Protein AF-A0A7S3V5F5-F1 (afdb_monomer_lite)

Secondary structure (DSSP, 8-state):
----------------------------------S------THHHHHHH---GGGGGTGGG--S-----S-HHHHHHHHHTTGGG-SHHHHHHHHHHHHHHHHHHHHHHHHHHHHHHHHHHHHHHHHHHHH-TT--HHHHHHHH-TTSEE-STT-EEPGGGGSTT-HHHHHHHHHHHHHHHHTTSTT----TTHHHHHHHHHHT-GGGS---

Organism: NCBI:txid122233

pLDDT: mean 72.27, std 18.8, range [39.5, 97.19]

Sequence (212 aa):
VLIGRIDTSSQMMVVKGKLKKITCTAKKVALAVPKTVVNVPIAIGRTILAAPDAVKGAVTKAQSKGKHTSGDAALAALLAANEDKKPKHADKLEFICREILEEQERNGIVRQSQSDCMNEIVSHLEIFLREKPDAIYEEWISALHPENAEYTEANRIDHRFYVEESDHRIVWNECMKMMTMYSGNNDTIVDRNWSDRIVEKKTMDPSYTRTT

Foldseek 3Di:
DDDDDDDPPDDDDDDPDDDDDDDDDDDDDDDDDDPDDPCDPPVVVPVVVPPPPVVVPPPPPPPDDDDDDDPPPVVVVVVVVPPVPDDPVVVVVVVVVVVVVVVVVVVVVVLVVVLVVLLVLLVLVVVVCVVPVPDDLLVSCCVVCVVQFDPPPPSDGDPLCVPCPDSSNLSVVQVVVQVVVCVVPPDDDRDPCVSVVSSVVVSPDCVPPDPD

Radius of gyration: 32.16 Å; chains: 1; bounding box: 77×44×106 Å

Structure (mmCIF, N/CA/C/O backbone):
data_AF-A0A7S3V5F5-F1
#
_entry.id   AF-A0A7S3V5F5-F1
#
loop_
_atom_site.group_PDB
_atom_site.id
_atom_site.type_symbol
_atom_site.label_atom_id
_atom_site.label_alt_id
_atom_site.label_comp_id
_atom_site.label_asym_id
_atom_site.label_entity_id
_atom_site.label_seq_id
_atom_site.pdbx_PDB_ins_code
_atom_site.Cartn_x
_atom_site.Cartn_y
_atom_site.Cartn_z
_atom_site.occupancy
_atom_site.B_iso_or_equiv
_atom_site.auth_seq_id
_atom_site.auth_comp_id
_atom_site.auth_asym_id
_atom_site.auth_atom_id
_atom_site.pdbx_PDB_model_num
ATOM 1 N N . VAL A 1 1 ? 16.467 -7.144 -53.416 1.00 48.44 1 VAL A N 1
ATOM 2 C CA . VAL A 1 1 ? 16.793 -7.491 -52.013 1.00 48.44 1 VAL A CA 1
ATOM 3 C C . VAL A 1 1 ? 18.241 -7.097 -51.770 1.00 48.44 1 VAL A C 1
ATOM 5 O O . VAL A 1 1 ? 19.135 -7.791 -52.229 1.00 48.44 1 VAL A O 1
ATOM 8 N N . LEU A 1 2 ? 18.466 -5.920 -51.184 1.00 45.88 2 LEU A N 1
ATOM 9 C CA . LEU A 1 2 ? 19.790 -5.396 -50.832 1.00 45.88 2 LEU A CA 1
ATOM 10 C C . LEU A 1 2 ? 19.930 -5.521 -49.314 1.00 45.88 2 LEU A C 1
ATOM 12 O O . LEU A 1 2 ? 19.210 -4.857 -48.577 1.00 45.88 2 LEU A O 1
ATOM 16 N N . ILE A 1 3 ? 20.803 -6.420 -48.862 1.00 52.28 3 ILE A N 1
ATOM 17 C CA . ILE A 1 3 ? 21.098 -6.641 -47.443 1.00 52.28 3 ILE A CA 1
ATOM 18 C C . ILE A 1 3 ? 22.278 -5.733 -47.087 1.00 52.28 3 ILE A C 1
ATOM 20 O O . ILE A 1 3 ? 23.422 -6.029 -47.429 1.00 52.28 3 ILE A O 1
ATOM 24 N N . GLY A 1 4 ? 21.986 -4.597 -46.453 1.00 54.25 4 GLY A N 1
ATOM 25 C CA . GLY A 1 4 ? 22.992 -3.691 -45.904 1.00 54.25 4 GLY A CA 1
ATOM 26 C C . GLY A 1 4 ? 23.506 -4.209 -44.562 1.00 54.25 4 GLY A C 1
ATOM 27 O O . GLY A 1 4 ? 22.728 -4.387 -43.628 1.00 54.25 4 GLY A O 1
ATOM 28 N N . ARG A 1 5 ? 24.815 -4.463 -44.473 1.00 54.84 5 ARG A N 1
ATOM 29 C CA . ARG A 1 5 ? 25.527 -4.721 -43.214 1.00 54.84 5 ARG A CA 1
ATOM 30 C C . ARG A 1 5 ? 25.761 -3.391 -42.502 1.00 54.84 5 ARG A C 1
ATOM 32 O O . ARG A 1 5 ? 26.357 -2.492 -43.087 1.00 54.84 5 ARG A O 1
ATOM 39 N N . ILE A 1 6 ? 25.309 -3.287 -41.257 1.00 56.12 6 ILE A N 1
ATOM 40 C CA . ILE A 1 6 ? 25.597 -2.157 -40.373 1.00 56.12 6 ILE A CA 1
ATOM 41 C C . ILE A 1 6 ? 26.698 -2.623 -39.422 1.00 56.12 6 ILE A C 1
ATOM 43 O O . ILE A 1 6 ? 26.509 -3.580 -38.676 1.00 56.12 6 ILE A O 1
ATOM 47 N N . ASP A 1 7 ? 27.863 -1.995 -39.522 1.00 55.56 7 ASP A N 1
ATOM 48 C CA . ASP A 1 7 ? 29.043 -2.290 -38.717 1.00 55.56 7 ASP A CA 1
ATOM 49 C C . ASP A 1 7 ? 28.974 -1.448 -37.433 1.00 55.56 7 ASP A C 1
ATOM 51 O O . ASP A 1 7 ? 29.183 -0.234 -37.453 1.00 55.56 7 ASP A O 1
ATOM 55 N N . THR A 1 8 ? 28.584 -2.062 -36.315 1.00 54.50 8 THR A N 1
ATOM 56 C CA . THR A 1 8 ? 28.499 -1.394 -35.008 1.00 54.50 8 THR A CA 1
ATOM 57 C C . THR A 1 8 ? 29.830 -1.525 -34.277 1.00 54.50 8 THR A C 1
ATOM 59 O O . THR A 1 8 ? 29.976 -2.320 -33.347 1.00 54.50 8 THR A O 1
ATOM 62 N N . SER A 1 9 ? 30.818 -0.740 -34.702 1.00 60.38 9 SER A N 1
ATOM 63 C CA . SER A 1 9 ? 32.083 -0.601 -33.981 1.00 60.38 9 SER A CA 1
ATOM 64 C C . SER A 1 9 ? 31.869 0.309 -32.764 1.00 60.38 9 SER A C 1
ATOM 66 O O . SER A 1 9 ? 31.933 1.535 -32.846 1.00 60.38 9 SER A O 1
ATOM 68 N N . SER A 1 10 ? 31.502 -0.313 -31.642 1.00 58.56 10 SER A N 1
ATOM 69 C CA . SER A 1 10 ? 31.194 0.347 -30.372 1.00 58.56 10 SER A CA 1
ATOM 70 C C . SER A 1 10 ? 32.487 0.690 -29.626 1.00 58.56 10 SER A C 1
ATOM 72 O O . SER A 1 10 ? 33.203 -0.179 -29.128 1.00 58.56 10 SER A O 1
ATOM 74 N N . GLN A 1 11 ? 32.815 1.980 -29.596 1.00 58.16 11 GLN A N 1
ATOM 75 C CA . GLN A 1 11 ? 34.005 2.532 -28.959 1.00 58.16 11 GLN A CA 1
ATOM 76 C C . GLN A 1 11 ? 33.780 2.617 -27.436 1.00 58.16 11 GLN A C 1
ATOM 78 O O . GLN A 1 11 ? 33.044 3.473 -26.951 1.00 58.16 11 GLN A O 1
ATOM 83 N N . MET A 1 12 ? 34.407 1.730 -26.657 1.00 46.06 12 MET A N 1
ATOM 84 C CA . MET A 1 12 ? 34.382 1.806 -25.190 1.00 46.06 12 MET A CA 1
ATOM 85 C C . MET A 1 12 ? 35.251 2.972 -24.693 1.00 46.06 12 MET A C 1
ATOM 87 O O . MET A 1 12 ? 36.479 2.880 -24.669 1.00 46.06 12 MET A O 1
ATOM 91 N N . MET A 1 13 ? 34.624 4.063 -24.249 1.00 49.03 13 MET A N 1
ATOM 92 C CA . MET A 1 13 ? 35.299 5.118 -23.488 1.00 49.03 13 MET A CA 1
ATOM 93 C C . MET A 1 13 ? 35.392 4.745 -22.003 1.00 49.03 13 MET A C 1
ATOM 95 O O . MET A 1 13 ? 34.395 4.675 -21.290 1.00 49.03 13 MET A O 1
ATOM 99 N N . VAL A 1 14 ? 36.618 4.537 -21.519 1.00 56.50 14 VAL A N 1
ATOM 100 C CA . VAL A 1 14 ? 36.921 4.307 -20.099 1.00 56.50 14 VAL A CA 1
ATOM 101 C C . VAL A 1 14 ? 37.041 5.656 -19.384 1.00 56.50 14 VAL A C 1
ATOM 103 O O . VAL A 1 14 ? 38.087 6.305 -19.427 1.00 56.50 14 VAL A O 1
ATOM 106 N N . VAL A 1 15 ? 35.980 6.085 -18.697 1.00 56.97 15 VAL A N 1
ATOM 107 C CA . VAL A 1 15 ? 35.985 7.309 -17.879 1.00 56.97 15 VAL A CA 1
ATOM 108 C C . VAL A 1 15 ? 36.511 6.990 -16.475 1.00 56.97 15 VAL A C 1
ATOM 110 O O . VAL A 1 15 ? 35.813 6.428 -15.634 1.00 56.97 15 VAL A O 1
ATOM 113 N N . LYS A 1 16 ? 37.768 7.355 -16.195 1.00 55.41 16 LYS A N 1
ATOM 114 C CA . LYS A 1 16 ? 38.374 7.261 -14.853 1.00 55.41 16 LYS A CA 1
ATOM 115 C C . LYS A 1 16 ? 37.968 8.468 -13.996 1.00 55.41 16 LYS A C 1
ATOM 117 O O . LYS A 1 16 ? 38.692 9.459 -13.926 1.00 55.41 16 LYS A O 1
ATOM 122 N N . GLY A 1 17 ? 36.812 8.388 -13.338 1.00 58.47 17 GLY A N 1
ATOM 123 C CA . GLY A 1 17 ? 36.347 9.393 -12.374 1.00 58.47 17 GLY A CA 1
ATOM 124 C C . GLY A 1 17 ? 36.906 9.160 -10.964 1.00 58.47 17 GLY A C 1
ATOM 125 O O . GLY A 1 17 ? 36.687 8.110 -10.368 1.00 58.47 17 GLY A O 1
ATOM 126 N N . LYS A 1 18 ? 37.618 10.148 -10.402 1.00 56.44 18 LYS A N 1
ATOM 127 C CA . LYS A 1 18 ? 38.036 10.164 -8.987 1.00 56.44 18 LYS A CA 1
ATOM 128 C C . LYS A 1 18 ? 36.808 10.356 -8.085 1.00 56.44 18 LYS A C 1
ATOM 130 O O . LYS A 1 18 ? 36.265 11.458 -8.033 1.00 56.44 18 LYS A O 1
ATOM 135 N N . LEU A 1 19 ? 36.410 9.323 -7.336 1.00 45.06 19 LEU A N 1
ATOM 136 C CA . LEU A 1 19 ? 35.411 9.449 -6.269 1.00 45.06 19 LEU A CA 1
ATOM 137 C C . LEU A 1 19 ? 35.946 10.347 -5.143 1.00 45.06 19 LEU A C 1
ATOM 139 O O . LEU A 1 19 ? 36.920 10.011 -4.467 1.00 45.06 19 LEU A O 1
ATOM 143 N N . LYS A 1 20 ? 35.290 11.488 -4.918 1.00 62.53 20 LYS A N 1
ATOM 144 C CA . LYS A 1 20 ? 35.490 12.309 -3.718 1.00 62.53 20 LYS A CA 1
ATOM 145 C C . LYS A 1 20 ? 34.680 11.696 -2.572 1.00 62.53 20 LYS A C 1
ATOM 147 O O . LYS A 1 20 ? 33.463 11.582 -2.670 1.00 62.53 20 LYS A O 1
ATOM 152 N N . LYS A 1 21 ? 35.360 11.303 -1.490 1.00 54.62 21 LYS A N 1
ATOM 153 C CA . LYS A 1 21 ? 34.735 10.861 -0.233 1.00 54.62 21 LYS A CA 1
ATOM 154 C C . LYS A 1 21 ? 33.954 12.026 0.379 1.00 54.62 21 LYS A C 1
ATOM 156 O O . LYS A 1 21 ? 34.560 12.999 0.818 1.00 54.62 21 LYS A O 1
ATOM 161 N N . ILE A 1 22 ? 32.631 11.911 0.420 1.00 52.06 22 ILE A N 1
ATOM 162 C CA . ILE A 1 22 ? 31.766 12.786 1.213 1.00 52.06 22 ILE A CA 1
ATOM 163 C C . ILE A 1 22 ? 31.656 12.139 2.595 1.00 52.06 22 ILE A C 1
ATOM 165 O O . ILE A 1 22 ? 31.086 11.063 2.742 1.00 52.06 22 ILE A O 1
ATOM 169 N N . THR A 1 23 ? 32.268 12.752 3.604 1.00 57.88 23 THR A N 1
ATOM 170 C CA . THR A 1 23 ? 32.119 12.341 5.004 1.00 57.88 23 THR A CA 1
ATOM 171 C C . THR A 1 23 ? 30.997 13.153 5.637 1.00 57.88 23 THR A C 1
ATOM 173 O O . THR A 1 23 ? 31.158 14.348 5.879 1.00 57.88 23 THR A O 1
ATOM 176 N N . CYS A 1 24 ? 29.865 12.506 5.900 1.00 40.25 24 CYS A N 1
ATOM 177 C CA . CYS A 1 24 ? 28.726 13.098 6.591 1.00 40.25 24 CYS A CA 1
ATOM 178 C C . CYS A 1 24 ? 28.961 13.002 8.105 1.00 40.25 24 CYS A C 1
ATOM 180 O O . CYS A 1 24 ? 28.946 11.913 8.678 1.00 40.25 24 CYS A O 1
ATOM 182 N N . THR A 1 25 ? 29.195 14.128 8.774 1.00 45.78 25 THR A N 1
ATOM 183 C CA . THR A 1 25 ? 29.268 14.199 10.237 1.00 45.78 25 THR A CA 1
ATOM 184 C C . THR A 1 25 ? 27.855 14.234 10.817 1.00 45.78 25 THR A C 1
ATOM 186 O O . THR A 1 25 ? 27.215 15.281 10.889 1.00 45.78 25 THR A O 1
ATOM 189 N N . ALA A 1 26 ? 27.349 13.071 11.234 1.00 44.78 26 ALA A N 1
ATOM 190 C CA . ALA A 1 26 ? 26.073 12.962 11.934 1.00 44.78 26 ALA A CA 1
ATOM 191 C C . ALA A 1 26 ? 26.160 13.657 13.305 1.00 44.78 26 ALA A C 1
ATOM 193 O O . ALA A 1 26 ? 26.832 13.191 14.230 1.00 44.78 26 ALA A O 1
ATOM 194 N N . LYS A 1 27 ? 25.485 14.802 13.438 1.00 57.78 27 LYS A N 1
ATOM 195 C CA . LYS A 1 27 ? 25.320 15.515 14.708 1.00 57.78 27 LYS A CA 1
ATOM 196 C C . LYS A 1 27 ? 24.348 14.718 15.581 1.00 57.78 27 LYS A C 1
ATOM 198 O O . LYS A 1 27 ? 23.169 14.601 15.265 1.00 57.78 27 LYS A O 1
ATOM 203 N N . LYS A 1 28 ? 24.855 14.160 16.679 1.00 54.12 28 LYS A N 1
ATOM 204 C CA . LYS A 1 28 ? 24.074 13.415 17.673 1.00 54.12 28 LYS A CA 1
ATOM 205 C C . LYS A 1 28 ? 23.160 14.396 18.420 1.00 54.12 28 LYS A C 1
ATOM 207 O O . LYS A 1 28 ? 23.619 15.113 19.306 1.00 54.12 28 LYS A O 1
ATOM 212 N N . VAL A 1 29 ? 21.888 14.471 18.036 1.00 52.31 29 VAL A N 1
ATOM 213 C CA . VAL A 1 29 ? 20.870 15.223 18.781 1.00 52.31 29 VAL A CA 1
ATOM 214 C C . VAL A 1 29 ? 20.402 14.335 19.930 1.00 52.31 29 VAL A C 1
ATOM 216 O O . VAL A 1 29 ? 19.753 13.316 19.717 1.00 52.31 29 VAL A O 1
ATOM 219 N N . ALA A 1 30 ? 20.792 14.685 21.154 1.00 51.56 30 ALA A N 1
ATOM 220 C CA . ALA A 1 30 ? 20.307 14.020 22.354 1.00 51.56 30 ALA A CA 1
ATOM 221 C C . ALA A 1 30 ? 18.853 14.449 22.603 1.00 51.56 30 ALA A C 1
ATOM 223 O O . ALA A 1 30 ? 18.604 15.528 23.139 1.00 51.56 30 ALA A O 1
ATOM 224 N N . LEU A 1 31 ? 17.893 13.619 22.185 1.00 52.66 31 LEU A N 1
ATOM 225 C CA . LEU A 1 31 ? 16.496 13.769 22.587 1.00 52.66 31 LEU A CA 1
ATOM 226 C C . LEU A 1 31 ? 16.386 13.439 24.081 1.00 52.66 31 LEU A C 1
ATOM 228 O O . LEU A 1 31 ? 16.672 12.319 24.508 1.00 52.66 31 LEU A O 1
ATOM 232 N N . ALA A 1 32 ? 15.996 14.427 24.881 1.00 51.09 32 ALA A N 1
ATOM 233 C CA . ALA A 1 32 ? 15.682 14.235 26.287 1.00 51.09 32 ALA A CA 1
ATOM 234 C C . ALA A 1 32 ? 14.420 13.366 26.404 1.00 51.09 32 ALA A C 1
ATOM 236 O O . ALA A 1 32 ? 13.316 13.814 26.110 1.00 51.09 32 ALA A O 1
ATOM 237 N N . VAL A 1 33 ? 14.598 12.109 26.812 1.00 57.75 33 VAL A N 1
ATOM 238 C CA . VAL A 1 33 ? 13.499 11.175 27.074 1.00 57.75 33 VAL A CA 1
ATOM 239 C C . VAL A 1 33 ? 12.821 11.570 28.395 1.00 57.75 33 VAL A C 1
ATOM 241 O O . VAL A 1 33 ? 13.505 11.605 29.426 1.00 57.75 33 VAL A O 1
ATOM 244 N N . PRO A 1 34 ? 11.508 11.866 28.413 1.00 55.19 34 PRO A N 1
ATOM 245 C CA . PRO A 1 34 ? 10.788 12.128 29.651 1.00 55.19 34 PRO A CA 1
ATOM 246 C C . PRO A 1 34 ? 10.770 10.866 30.524 1.00 55.19 34 PRO A C 1
ATOM 248 O O . PRO A 1 34 ? 10.262 9.809 30.151 1.00 55.19 34 PRO A O 1
ATOM 251 N N . LYS A 1 35 ? 11.370 10.977 31.711 1.00 60.19 35 LYS A N 1
ATOM 252 C CA . LYS A 1 35 ? 11.407 9.925 32.727 1.00 60.19 35 LYS A CA 1
ATOM 253 C C . LYS A 1 35 ? 10.090 9.916 33.493 1.00 60.19 35 LYS A C 1
ATOM 255 O O . LYS A 1 35 ? 10.024 10.569 34.521 1.00 60.19 35 LYS A O 1
ATOM 260 N N . THR A 1 36 ? 9.095 9.181 33.006 1.00 53.56 36 THR A N 1
ATOM 261 C CA . THR A 1 36 ? 8.065 8.501 33.822 1.00 53.56 36 THR A CA 1
ATOM 262 C C . THR A 1 36 ? 7.080 7.794 32.894 1.00 53.56 36 THR A C 1
ATOM 264 O O . THR A 1 36 ? 5.949 8.234 32.716 1.00 53.56 36 THR A O 1
ATOM 267 N N . VAL A 1 37 ? 7.503 6.680 32.298 1.00 44.62 37 VAL A N 1
ATOM 268 C CA . VAL A 1 37 ? 6.549 5.688 31.790 1.00 44.62 37 VAL A CA 1
ATOM 269 C C . VAL A 1 37 ? 6.230 4.785 32.974 1.00 44.62 37 VAL A C 1
ATOM 271 O O . VAL A 1 37 ? 7.083 4.023 33.434 1.00 44.62 37 VAL A O 1
ATOM 274 N N . VAL A 1 38 ? 5.028 4.928 33.530 1.00 53.44 38 VAL A N 1
ATOM 275 C CA . VAL A 1 38 ? 4.507 3.971 34.508 1.00 53.44 38 VAL A CA 1
ATOM 276 C C . VAL A 1 38 ? 4.348 2.654 33.760 1.00 53.44 38 VAL A C 1
ATOM 278 O O . VAL A 1 38 ? 3.555 2.555 32.828 1.00 53.44 38 VAL A O 1
ATOM 281 N N . ASN A 1 39 ? 5.160 1.666 34.125 1.00 46.28 39 ASN A N 1
ATOM 282 C CA . ASN A 1 39 ? 5.167 0.352 33.500 1.00 46.28 39 ASN A CA 1
ATOM 283 C C . ASN A 1 39 ? 3.901 -0.404 33.930 1.00 46.28 39 ASN A C 1
ATOM 285 O O . ASN A 1 39 ? 3.915 -1.151 34.908 1.00 46.28 39 ASN A O 1
ATOM 289 N N . VAL A 1 40 ? 2.779 -0.134 33.259 1.00 50.75 40 VAL A N 1
ATOM 290 C CA . VAL A 1 40 ? 1.536 -0.884 33.447 1.00 50.75 40 VAL A CA 1
ATOM 291 C C . VAL A 1 40 ? 1.698 -2.210 32.701 1.00 50.75 40 VAL A C 1
ATOM 293 O O . VAL A 1 40 ? 1.908 -2.195 31.488 1.00 50.75 40 VAL A O 1
ATOM 296 N N . PRO A 1 41 ? 1.619 -3.368 33.378 1.00 45.66 41 PRO A N 1
ATOM 297 C CA . PRO A 1 41 ? 1.715 -4.659 32.714 1.00 45.66 41 PRO A CA 1
ATOM 298 C C . PRO A 1 41 ? 0.634 -4.789 31.628 1.00 45.66 41 PRO A C 1
ATOM 300 O O . PRO A 1 41 ? -0.553 -4.922 31.928 1.00 45.66 41 PRO A O 1
ATOM 303 N N . ILE A 1 42 ? 1.055 -4.815 30.358 1.00 53.22 42 ILE A N 1
ATOM 304 C CA . ILE A 1 42 ? 0.206 -5.005 29.159 1.00 53.22 42 ILE A CA 1
ATOM 305 C C . ILE A 1 42 ? -0.578 -6.341 29.201 1.00 53.22 42 ILE A C 1
ATOM 307 O O . ILE A 1 42 ? -1.500 -6.571 28.420 1.00 53.22 42 ILE A O 1
ATOM 311 N N . ALA A 1 43 ? -0.270 -7.222 30.157 1.00 51.41 43 ALA A N 1
ATOM 312 C CA . ALA A 1 43 ? -0.939 -8.502 30.352 1.00 51.41 43 ALA A CA 1
ATOM 313 C C . ALA A 1 43 ? -2.421 -8.391 30.763 1.00 51.41 43 ALA A C 1
ATOM 315 O O . ALA A 1 43 ? -3.182 -9.309 30.474 1.00 51.41 43 ALA A O 1
ATOM 316 N N . ILE A 1 44 ? -2.867 -7.293 31.389 1.00 51.12 44 ILE A N 1
ATOM 317 C CA . ILE A 1 44 ? -4.260 -7.197 31.877 1.00 51.12 44 ILE A CA 1
ATOM 318 C C . ILE A 1 44 ? -5.243 -6.842 30.742 1.00 51.12 44 ILE A C 1
ATOM 320 O O . ILE A 1 44 ? -6.401 -7.252 30.778 1.00 51.12 44 ILE A O 1
ATOM 324 N N . GLY A 1 45 ? -4.784 -6.162 29.683 1.00 46.69 45 GLY A N 1
ATOM 325 C CA . GLY A 1 45 ? -5.639 -5.768 28.554 1.00 46.69 45 GLY A CA 1
ATOM 326 C C . GLY A 1 45 ? -5.971 -6.899 27.571 1.00 46.69 45 GLY A C 1
ATOM 327 O O . GLY A 1 45 ? -7.024 -6.871 26.939 1.00 46.69 45 GLY A O 1
ATOM 328 N N . ARG A 1 46 ? -5.113 -7.924 27.446 1.00 48.56 46 ARG A N 1
ATOM 329 C CA . ARG A 1 46 ? -5.324 -9.017 26.473 1.00 48.56 46 ARG A CA 1
ATOM 330 C C . ARG A 1 46 ? -6.350 -10.056 26.926 1.00 48.56 46 ARG A C 1
ATOM 332 O O . ARG A 1 46 ? -7.029 -10.628 26.081 1.00 48.56 46 ARG A O 1
ATOM 339 N N . THR A 1 47 ? -6.515 -10.272 28.228 1.00 50.97 47 THR A N 1
ATOM 340 C CA . THR A 1 47 ? -7.431 -11.306 28.741 1.00 50.97 47 THR A CA 1
ATOM 341 C C . THR A 1 47 ? -8.905 -10.898 28.641 1.00 50.97 47 THR A C 1
ATOM 343 O O . THR A 1 47 ? -9.765 -11.767 28.578 1.00 50.97 47 THR A O 1
ATOM 346 N N . ILE A 1 48 ? -9.212 -9.595 28.579 1.00 53.06 48 ILE A N 1
ATOM 347 C CA . ILE A 1 48 ? -10.594 -9.102 28.407 1.00 53.06 48 ILE A CA 1
ATOM 348 C C . ILE A 1 48 ? -11.012 -9.115 26.923 1.00 53.06 48 ILE A C 1
ATOM 350 O O . ILE A 1 48 ? -12.183 -9.306 26.616 1.00 53.06 48 ILE A O 1
ATOM 354 N N . LEU A 1 49 ? -10.061 -8.962 25.993 1.00 52.53 49 LEU A N 1
ATOM 355 C CA . LEU A 1 49 ? -10.331 -8.813 24.554 1.00 52.53 49 LEU A CA 1
ATOM 356 C C . LEU A 1 49 ? -10.269 -10.125 23.752 1.00 52.53 49 LEU A C 1
ATOM 358 O O . LEU A 1 49 ? -10.645 -10.140 22.586 1.00 52.53 49 LEU A O 1
ATOM 362 N N . ALA A 1 50 ? -9.819 -11.225 24.360 1.00 49.44 50 ALA A N 1
ATOM 363 C CA . ALA A 1 50 ? -9.776 -12.554 23.745 1.00 49.44 50 ALA A CA 1
ATOM 364 C C . ALA A 1 50 ? -10.871 -13.485 24.293 1.00 49.44 50 ALA A C 1
ATOM 366 O O . ALA A 1 50 ? -10.647 -14.685 24.437 1.00 49.44 50 ALA A O 1
ATOM 367 N N . ALA A 1 51 ? -12.048 -12.950 24.633 1.00 46.00 51 ALA A N 1
ATOM 368 C CA . ALA A 1 51 ? -13.218 -13.797 24.818 1.00 46.00 51 ALA A CA 1
ATOM 369 C C . ALA A 1 51 ? -13.696 -14.227 23.418 1.00 46.00 51 ALA A C 1
ATOM 371 O O . ALA A 1 51 ? -14.201 -13.381 22.680 1.00 46.00 51 ALA A O 1
ATOM 372 N N . PRO A 1 52 ? -13.514 -15.497 23.005 1.00 48.69 52 PRO A N 1
ATOM 373 C CA . PRO A 1 52 ? -14.037 -15.957 21.728 1.00 48.69 52 PRO A CA 1
ATOM 374 C C . PRO A 1 52 ? -15.558 -15.763 21.716 1.00 48.69 52 PRO A C 1
ATOM 376 O O . PRO A 1 52 ? -16.232 -16.061 22.708 1.00 48.69 52 PRO A O 1
ATOM 379 N N . ASP A 1 53 ? -16.109 -15.343 20.576 1.00 52.25 53 ASP A N 1
ATOM 380 C CA . ASP A 1 53 ? -17.557 -15.223 20.320 1.00 52.25 53 ASP A CA 1
ATOM 381 C C . ASP A 1 53 ? -18.369 -16.493 20.678 1.00 52.25 53 ASP A C 1
ATOM 383 O O . ASP A 1 53 ? -19.595 -16.461 20.786 1.00 52.25 53 ASP A O 1
ATOM 387 N N . ALA A 1 54 ? -17.691 -17.611 20.957 1.00 52.50 54 ALA A N 1
ATOM 388 C CA . ALA A 1 54 ? -18.239 -18.860 21.471 1.00 52.50 54 ALA A CA 1
ATOM 389 C C . ALA A 1 54 ? -18.983 -18.751 22.824 1.00 52.50 54 ALA A C 1
ATOM 391 O O . ALA A 1 54 ? -19.780 -19.635 23.143 1.00 52.50 54 ALA A O 1
ATOM 392 N N . VAL A 1 55 ? -18.788 -17.695 23.627 1.00 51.78 55 VAL A N 1
ATOM 393 C CA . VAL A 1 55 ? -19.452 -17.587 24.948 1.00 51.78 55 VAL A CA 1
ATOM 394 C C . VAL A 1 55 ? -20.931 -17.172 24.846 1.00 51.78 55 VAL A C 1
ATOM 396 O O . VAL A 1 55 ? -21.714 -17.470 25.752 1.00 51.78 55 VAL A O 1
ATOM 399 N N . LYS A 1 56 ? -21.381 -16.598 23.719 1.00 53.44 56 LYS A N 1
ATOM 400 C CA . LYS A 1 56 ? -22.804 -16.238 23.526 1.00 53.44 56 LYS A CA 1
ATOM 401 C C . LYS A 1 56 ? -23.744 -17.456 23.432 1.00 53.44 56 LYS A C 1
ATOM 403 O O . LYS A 1 56 ? -24.950 -17.296 23.589 1.00 53.44 56 LYS A O 1
ATOM 408 N N . GLY A 1 57 ? -23.218 -18.671 23.240 1.00 52.19 57 GLY A N 1
ATOM 409 C CA . GLY A 1 57 ? -24.018 -19.901 23.135 1.00 52.19 57 GLY A CA 1
ATOM 410 C C . GLY A 1 57 ? -24.218 -20.697 24.434 1.00 52.19 57 GLY A C 1
ATOM 411 O O . GLY A 1 57 ? -25.056 -21.596 24.462 1.00 52.19 57 GLY A O 1
ATOM 412 N N . ALA A 1 58 ? -23.472 -20.409 25.509 1.00 51.31 58 ALA A N 1
ATOM 413 C CA . ALA A 1 58 ? -23.427 -21.287 26.690 1.00 51.31 58 ALA A CA 1
ATOM 414 C C . ALA A 1 58 ? -24.338 -20.861 27.860 1.00 51.31 58 ALA A C 1
ATOM 416 O O . ALA A 1 58 ? -24.575 -21.653 28.771 1.00 51.31 58 ALA A O 1
ATOM 417 N N . VAL A 1 59 ? -24.886 -19.641 27.852 1.00 51.06 59 VAL A N 1
ATOM 418 C CA . VAL A 1 59 ? -25.632 -19.096 29.008 1.00 51.06 59 VAL A CA 1
ATOM 419 C C . VAL A 1 59 ? -27.109 -19.533 29.044 1.00 51.06 59 VAL A C 1
ATOM 421 O O . VAL A 1 59 ? -27.760 -19.437 30.080 1.00 51.06 59 VAL A O 1
ATOM 424 N N . THR A 1 60 ? -27.658 -20.119 27.977 1.00 52.81 60 THR A N 1
ATOM 425 C CA . THR A 1 60 ? -29.097 -20.453 27.905 1.00 52.81 60 THR A CA 1
ATOM 426 C C . THR A 1 60 ? -29.489 -21.842 28.432 1.00 52.81 60 THR A C 1
ATOM 428 O O . THR A 1 60 ? -30.656 -22.211 28.324 1.00 52.81 60 THR A O 1
ATOM 431 N N . LYS A 1 61 ? -28.580 -22.630 29.036 1.00 52.84 61 LYS A N 1
ATOM 432 C CA . LYS A 1 61 ? -28.886 -24.023 29.451 1.00 52.84 61 LYS A CA 1
ATOM 433 C C . LYS A 1 61 ? -28.847 -24.353 30.950 1.00 52.84 61 LYS A C 1
ATOM 435 O O . LYS A 1 61 ? -29.086 -25.505 31.298 1.00 52.84 61 LYS A O 1
ATOM 440 N N . ALA A 1 62 ? -28.626 -23.387 31.845 1.00 50.53 62 ALA A N 1
ATOM 441 C CA . ALA A 1 62 ? -28.492 -23.659 33.288 1.00 50.53 62 ALA A CA 1
ATOM 442 C C . ALA A 1 62 ? -29.686 -23.225 34.173 1.00 50.53 62 ALA A C 1
ATOM 444 O O . ALA A 1 62 ? -29.579 -23.258 35.395 1.00 50.53 62 ALA A O 1
ATOM 445 N N . GLN A 1 63 ? -30.840 -22.858 33.601 1.00 50.91 63 GLN A N 1
ATOM 446 C CA . GLN A 1 63 ? -32.059 -22.541 34.363 1.00 50.91 63 GLN A CA 1
ATOM 447 C C . GLN A 1 63 ? -33.094 -23.674 34.285 1.00 50.91 63 GLN A C 1
ATOM 449 O O . GLN A 1 63 ? -34.119 -23.554 33.626 1.00 50.91 63 GLN A O 1
ATOM 454 N N . SER A 1 64 ? -32.861 -24.794 34.972 1.00 53.28 64 SER A N 1
ATOM 455 C CA . SER A 1 64 ? -33.980 -25.594 35.494 1.00 53.28 64 SER A CA 1
ATOM 456 C C . SER A 1 64 ? -33.522 -26.474 36.661 1.00 53.28 64 SER A C 1
ATOM 458 O O . SER A 1 64 ? -32.519 -27.170 36.554 1.00 53.28 64 SER A O 1
ATOM 460 N N . LYS A 1 65 ? -34.308 -26.458 37.747 1.00 54.00 65 LYS A N 1
ATOM 461 C CA . LYS A 1 65 ? -34.197 -27.247 38.996 1.00 54.00 65 LYS A CA 1
ATOM 462 C C . LYS A 1 65 ? -33.312 -26.673 40.115 1.00 54.00 65 LYS A C 1
ATOM 464 O O . LYS A 1 65 ? -32.325 -27.274 40.517 1.00 54.00 65 LYS A O 1
ATOM 469 N N . GLY A 1 66 ? -33.782 -25.583 40.723 1.00 48.50 66 GLY A N 1
ATOM 470 C CA . GLY A 1 66 ? -33.463 -25.209 42.107 1.00 48.50 66 GLY A CA 1
ATOM 471 C C . GLY A 1 66 ? -34.754 -25.085 42.921 1.00 48.50 66 GLY A C 1
ATOM 472 O O . GLY A 1 66 ? -35.642 -24.327 42.557 1.00 48.50 66 GLY A O 1
ATOM 473 N N . LYS A 1 67 ? -34.891 -25.898 43.969 1.00 50.88 67 LYS A N 1
ATOM 474 C CA . LYS A 1 67 ? -36.077 -26.075 44.821 1.00 50.88 67 LYS A CA 1
ATOM 475 C C . LYS A 1 67 ? -36.112 -24.976 45.897 1.00 50.88 67 LYS A C 1
ATOM 477 O O . LYS A 1 67 ? -35.190 -24.906 46.700 1.00 50.88 67 LYS A O 1
ATOM 482 N N . HIS A 1 68 ? -37.159 -24.148 45.912 1.00 45.53 68 HIS A N 1
ATOM 483 C CA . HIS A 1 68 ? -37.382 -23.099 46.916 1.00 45.53 68 HIS A CA 1
ATOM 484 C C . HIS A 1 68 ? -37.628 -23.696 48.311 1.00 45.53 68 HIS A C 1
ATOM 486 O O . HIS A 1 68 ? -38.523 -24.524 48.490 1.00 45.53 68 HIS A O 1
ATOM 492 N N . THR A 1 69 ? -36.873 -23.233 49.307 1.00 52.06 69 THR A N 1
ATOM 493 C CA . THR A 1 69 ? -37.169 -23.422 50.734 1.00 52.06 69 THR A CA 1
ATOM 494 C C . THR A 1 69 ? -37.106 -22.067 51.440 1.00 52.06 69 THR A C 1
ATOM 496 O O . THR A 1 69 ? -36.017 -21.580 51.716 1.00 52.06 69 THR A O 1
ATOM 499 N N . SER A 1 70 ? -38.280 -21.465 51.664 1.00 56.34 70 SER A N 1
ATOM 500 C CA . SER A 1 70 ? -38.726 -20.570 52.760 1.00 56.34 70 SER A CA 1
ATOM 501 C C . SER A 1 70 ? -37.788 -19.531 53.422 1.00 56.34 70 SER A C 1
ATOM 503 O O . SER A 1 70 ? -38.157 -18.984 54.458 1.00 56.34 70 SER A O 1
ATOM 505 N N . GLY A 1 71 ? -36.626 -19.204 52.855 1.00 56.88 71 GLY A N 1
ATOM 506 C CA . GLY A 1 71 ? -35.689 -18.182 53.353 1.00 56.88 71 GLY A CA 1
ATOM 507 C C . GLY A 1 71 ? -35.716 -16.848 52.590 1.00 56.88 71 GLY A C 1
ATOM 508 O O . GLY A 1 71 ? -34.857 -16.000 52.818 1.00 56.88 71 GLY A O 1
ATOM 509 N N . ASP A 1 72 ? -36.678 -16.652 51.681 1.00 61.03 72 ASP A N 1
ATOM 510 C CA . ASP A 1 72 ? -36.616 -15.617 50.633 1.00 61.03 72 ASP A CA 1
ATOM 511 C C . ASP A 1 72 ? -36.956 -14.184 51.106 1.00 61.03 72 ASP A C 1
ATOM 513 O O . ASP A 1 72 ? -36.583 -13.213 50.448 1.00 61.03 72 ASP A O 1
ATOM 517 N N . ALA A 1 73 ? -37.596 -14.000 52.267 1.00 68.94 73 ALA A N 1
ATOM 518 C CA . ALA A 1 73 ? -38.032 -12.668 52.715 1.00 68.94 73 ALA A CA 1
ATOM 519 C C . ALA A 1 73 ? -36.884 -11.781 53.242 1.00 68.94 73 ALA A C 1
ATOM 521 O O . ALA A 1 73 ? -36.868 -10.573 53.007 1.00 68.94 73 ALA A O 1
ATOM 522 N N . ALA A 1 74 ? -35.898 -12.368 53.928 1.00 67.06 74 ALA A N 1
ATOM 523 C CA . ALA A 1 74 ? -34.771 -11.614 54.484 1.00 67.06 74 ALA A CA 1
ATOM 524 C C . ALA A 1 74 ? -33.728 -11.250 53.412 1.00 67.06 74 ALA A C 1
ATOM 526 O O . ALA A 1 74 ? -33.140 -10.170 53.461 1.00 67.06 74 ALA A O 1
ATOM 527 N N . LEU A 1 75 ? -33.533 -12.119 52.413 1.00 69.12 75 LEU A N 1
ATOM 528 C CA . LEU A 1 75 ? -32.618 -11.868 51.298 1.00 69.12 75 LEU A CA 1
ATOM 529 C C . LEU A 1 75 ? -33.165 -10.786 50.352 1.00 69.12 75 LEU A C 1
ATOM 531 O O . LEU A 1 75 ? -32.404 -9.930 49.904 1.00 69.12 75 LEU A O 1
ATOM 535 N N . ALA A 1 76 ? -34.484 -10.762 50.121 1.00 73.62 76 ALA A N 1
ATOM 536 C CA . ALA A 1 76 ? -35.143 -9.718 49.337 1.00 73.62 76 ALA A CA 1
ATOM 537 C C . ALA A 1 76 ? -35.002 -8.322 49.975 1.00 73.62 76 ALA A C 1
ATOM 539 O O . ALA A 1 76 ? -34.712 -7.354 49.275 1.00 73.62 76 ALA A O 1
ATOM 540 N N . ALA A 1 77 ? -35.123 -8.214 51.304 1.00 72.56 77 ALA A N 1
ATOM 541 C CA . ALA A 1 77 ? -34.938 -6.946 52.015 1.00 72.56 77 ALA A CA 1
ATOM 542 C C . ALA A 1 77 ? -33.483 -6.435 51.957 1.00 72.56 77 ALA A C 1
ATOM 544 O O . ALA A 1 77 ? -33.245 -5.232 51.858 1.00 72.56 77 ALA A O 1
ATOM 545 N N . LEU A 1 78 ? -32.501 -7.344 51.978 1.00 67.81 78 LEU A N 1
ATOM 546 C CA . LEU A 1 78 ? -31.075 -7.001 51.924 1.00 67.81 78 LEU A CA 1
ATOM 547 C C . LEU A 1 78 ? -30.601 -6.649 50.499 1.00 67.81 78 LEU A C 1
ATOM 549 O O . LEU A 1 78 ? -29.672 -5.855 50.335 1.00 67.81 78 LEU A O 1
ATOM 553 N N . LEU A 1 79 ? -31.259 -7.202 49.474 1.00 69.69 79 LEU A N 1
ATOM 554 C CA . LEU A 1 79 ? -31.093 -6.806 48.072 1.00 69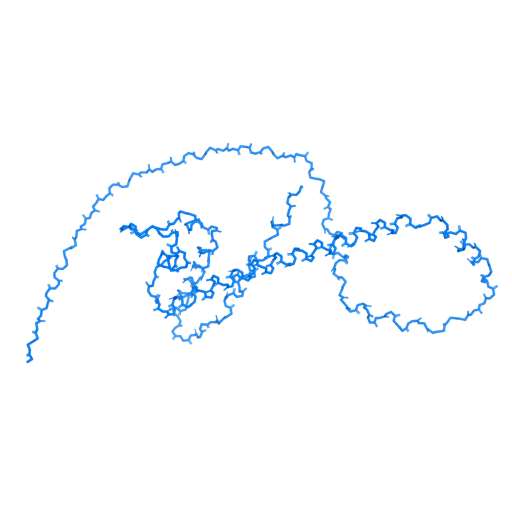.69 79 LEU A CA 1
ATOM 555 C C . LEU A 1 79 ? -31.717 -5.430 47.799 1.00 69.69 79 LEU A C 1
ATOM 557 O O . LEU A 1 79 ? -31.035 -4.569 47.248 1.00 69.69 79 LEU A O 1
ATOM 561 N N . ALA A 1 80 ? -32.939 -5.177 48.281 1.00 74.25 80 ALA A N 1
ATOM 562 C CA . ALA A 1 80 ? -33.603 -3.878 48.137 1.00 74.25 80 ALA A CA 1
ATOM 563 C C . ALA A 1 80 ? -32.820 -2.731 48.808 1.00 74.25 80 ALA A C 1
ATOM 565 O O . ALA A 1 80 ? -32.739 -1.633 48.268 1.00 74.25 80 ALA A O 1
ATOM 566 N N . ALA A 1 81 ? -32.165 -2.989 49.948 1.00 68.38 81 ALA A N 1
ATOM 567 C CA . ALA A 1 81 ? -31.358 -1.985 50.649 1.00 68.38 81 ALA A CA 1
ATOM 568 C C . ALA A 1 81 ? -30.023 -1.632 49.953 1.00 68.38 81 ALA A C 1
ATOM 570 O O . ALA A 1 81 ? -29.375 -0.653 50.333 1.00 68.38 81 ALA A O 1
ATOM 571 N N . ASN A 1 82 ? -29.584 -2.418 48.961 1.00 62.25 82 ASN A N 1
ATOM 572 C CA . ASN A 1 82 ? -28.330 -2.194 48.233 1.00 62.25 82 ASN A CA 1
ATOM 573 C C . ASN A 1 82 ? -28.515 -1.562 46.841 1.00 62.25 82 ASN A C 1
ATOM 575 O O . ASN A 1 82 ? -27.510 -1.189 46.227 1.00 62.25 82 ASN A O 1
ATOM 579 N N . GLU A 1 83 ? -29.748 -1.409 46.347 1.00 63.03 83 GLU A N 1
ATOM 580 C CA . GLU A 1 83 ? -30.002 -0.826 45.020 1.00 63.03 83 GLU A CA 1
ATOM 581 C C . GLU A 1 83 ? -29.715 0.686 44.963 1.00 63.03 83 GLU A C 1
ATOM 583 O O . GLU A 1 83 ? -29.170 1.177 43.974 1.00 63.03 83 GLU A O 1
ATOM 588 N N . ASP A 1 84 ? -29.928 1.423 46.057 1.00 64.75 84 ASP A N 1
ATOM 589 C CA . ASP A 1 84 ? -29.848 2.894 46.047 1.00 64.75 84 ASP A CA 1
ATOM 590 C C . ASP A 1 84 ? -28.420 3.478 46.007 1.00 64.75 84 ASP A C 1
ATOM 592 O O . ASP A 1 84 ? -28.240 4.689 45.861 1.00 64.75 84 ASP A O 1
ATOM 596 N N . LYS A 1 85 ? -27.366 2.656 46.132 1.00 63.12 85 LYS A N 1
ATOM 597 C CA . LYS A 1 85 ? -25.972 3.148 46.233 1.00 63.12 85 LYS A CA 1
ATOM 598 C C . LYS A 1 85 ? -25.057 2.781 45.066 1.00 63.12 85 LYS A C 1
ATOM 600 O O . LYS A 1 85 ? -23.860 3.067 45.150 1.00 63.12 85 LYS A O 1
ATOM 605 N N . LYS A 1 86 ? -25.561 2.174 43.983 1.00 64.62 86 LYS A N 1
ATOM 606 C CA . LYS A 1 86 ? -24.683 1.541 42.976 1.00 64.62 86 LYS A CA 1
ATOM 607 C C . LYS A 1 86 ? -24.663 1.986 41.497 1.00 64.62 86 LYS A C 1
ATOM 609 O O . LYS A 1 86 ? -23.924 1.330 40.769 1.00 64.62 86 LYS A O 1
ATOM 614 N N . PRO A 1 87 ? -25.262 3.085 40.997 1.00 61.47 87 PRO A N 1
ATOM 615 C CA . PRO A 1 87 ? -25.226 3.312 39.541 1.00 61.47 87 PRO A CA 1
ATOM 616 C C . PRO A 1 87 ? -23.998 4.080 39.004 1.00 61.47 87 PRO A C 1
ATOM 618 O O . PRO A 1 87 ? -23.542 3.805 37.903 1.00 61.47 87 PRO A O 1
ATOM 621 N N . LYS A 1 88 ? -23.355 4.975 39.772 1.00 74.88 88 LYS A N 1
ATOM 622 C CA . LYS A 1 88 ? -22.360 5.911 39.183 1.00 74.88 88 LYS A CA 1
ATOM 623 C C . LYS A 1 88 ? -21.089 5.262 38.618 1.00 74.88 88 LYS A C 1
ATOM 625 O O . LYS A 1 88 ? -20.452 5.818 37.726 1.00 74.88 88 LYS A O 1
ATOM 630 N N . HIS A 1 89 ? -20.677 4.118 39.163 1.00 78.44 89 HIS A N 1
ATOM 631 C CA . HIS A 1 89 ? -19.500 3.402 38.663 1.00 78.44 89 HIS A CA 1
ATOM 632 C C . HIS A 1 89 ? -19.815 2.550 37.431 1.00 78.44 89 HIS A C 1
ATOM 634 O O . HIS A 1 89 ? -18.931 2.380 36.594 1.00 78.44 89 HIS A O 1
ATOM 640 N N . ALA A 1 90 ? -21.049 2.052 37.312 1.00 85.69 90 ALA A N 1
ATOM 641 C CA . ALA A 1 90 ? -21.486 1.287 36.151 1.00 85.69 90 ALA A CA 1
ATOM 642 C C . ALA A 1 90 ? -21.542 2.188 34.909 1.00 85.69 90 ALA A C 1
ATOM 644 O O . ALA A 1 90 ? -20.914 1.856 33.908 1.00 85.69 90 ALA A O 1
ATOM 645 N N . ASP A 1 91 ? -22.140 3.378 35.029 1.00 87.06 91 ASP A N 1
ATOM 646 C CA . ASP A 1 91 ? -22.250 4.342 33.923 1.00 87.06 91 ASP A CA 1
ATOM 647 C C . ASP A 1 91 ? -20.873 4.773 33.391 1.00 87.06 91 ASP A C 1
ATOM 649 O O . ASP A 1 91 ? -20.645 4.877 32.185 1.00 87.06 91 ASP A O 1
ATOM 653 N N . LYS A 1 92 ? -19.908 4.998 34.298 1.00 87.56 92 LYS A N 1
ATOM 654 C CA . LYS A 1 92 ? -18.538 5.365 33.913 1.00 87.56 92 LYS A CA 1
ATOM 655 C C . LYS A 1 92 ? -17.821 4.218 33.201 1.00 87.56 92 LYS A C 1
ATOM 657 O O . LYS A 1 92 ? -17.059 4.471 32.271 1.00 87.56 92 LYS A O 1
ATOM 662 N N . LEU A 1 93 ? -18.031 2.978 33.643 1.00 86.25 93 LEU A N 1
ATOM 663 C CA . LEU A 1 93 ? -17.435 1.813 32.997 1.00 86.25 93 LEU A CA 1
ATOM 664 C C . LEU A 1 93 ? -18.041 1.591 31.608 1.00 86.25 93 LEU A C 1
ATOM 666 O O . LEU A 1 93 ? -17.294 1.373 30.661 1.00 86.25 93 LEU A O 1
ATOM 670 N N . GLU A 1 94 ? -19.362 1.720 31.476 1.00 88.88 94 GLU A N 1
ATOM 671 C CA . GLU A 1 94 ? -20.055 1.640 30.189 1.00 88.88 94 GLU A CA 1
ATOM 672 C C . GLU A 1 94 ? -19.542 2.704 29.213 1.00 88.88 94 GLU A C 1
ATOM 674 O O . GLU A 1 94 ? -19.221 2.384 28.068 1.00 88.88 94 GLU A O 1
ATOM 679 N N . PHE A 1 95 ? -19.379 3.946 29.680 1.00 92.81 95 PHE A N 1
ATOM 680 C CA . PHE A 1 95 ? -18.805 5.024 28.878 1.00 92.81 95 PHE A CA 1
ATOM 681 C C . PHE A 1 95 ? -17.404 4.672 28.356 1.00 92.81 95 PHE A C 1
ATOM 683 O O . PHE A 1 95 ? -17.158 4.788 27.158 1.00 92.81 95 PHE A O 1
ATOM 690 N N . ILE A 1 96 ? -16.508 4.201 29.232 1.00 91.75 96 ILE A N 1
ATOM 691 C CA . ILE A 1 96 ? -15.134 3.832 28.853 1.00 91.75 96 ILE A CA 1
ATOM 692 C C . ILE A 1 96 ? -15.138 2.650 27.877 1.00 91.75 96 ILE A C 1
ATOM 694 O O . ILE A 1 96 ? -14.407 2.663 26.890 1.00 91.75 96 ILE A O 1
ATOM 698 N N . CYS A 1 97 ? -15.963 1.629 28.121 1.00 91.12 97 CYS A N 1
ATOM 699 C CA . CYS A 1 97 ? -16.086 0.487 27.217 1.00 91.12 97 CYS A CA 1
ATOM 700 C C . CYS A 1 97 ? -16.566 0.918 25.828 1.00 91.12 97 CYS A C 1
ATOM 702 O O . CYS A 1 97 ? -16.000 0.470 24.832 1.00 91.12 97 CYS A O 1
ATOM 704 N N . ARG A 1 98 ? -17.561 1.808 25.756 1.00 93.25 98 ARG A N 1
ATOM 705 C CA . ARG A 1 98 ? -18.042 2.368 24.489 1.00 93.25 98 ARG A CA 1
ATOM 706 C C . ARG A 1 98 ? -16.947 3.156 23.769 1.00 93.25 98 ARG A C 1
ATOM 708 O O . ARG A 1 98 ? -16.714 2.908 22.593 1.00 93.25 98 ARG A O 1
ATOM 715 N N . GLU A 1 99 ? -16.232 4.031 24.473 1.00 93.75 99 GLU A N 1
ATOM 716 C CA . GLU A 1 99 ? -15.140 4.827 23.894 1.00 93.75 99 GLU A CA 1
ATOM 717 C C . GLU A 1 99 ? -14.008 3.944 23.337 1.00 93.75 99 GLU A C 1
ATOM 719 O O . GLU A 1 99 ? -13.510 4.194 22.239 1.00 93.75 99 GLU A O 1
ATOM 724 N N . ILE A 1 100 ? -13.643 2.868 24.047 1.00 89.06 100 ILE A N 1
ATOM 725 C CA . ILE A 1 100 ? -12.642 1.896 23.579 1.00 89.06 100 ILE A CA 1
ATOM 726 C C . ILE A 1 100 ? -13.117 1.182 22.309 1.00 89.06 100 ILE A C 1
ATOM 728 O O . ILE A 1 100 ? -12.324 1.016 21.384 1.00 89.06 100 ILE A O 1
ATOM 732 N N . LEU A 1 101 ? -14.383 0.759 22.253 1.00 90.06 101 LEU A N 1
ATOM 733 C CA . LEU A 1 101 ? -14.939 0.084 21.076 1.00 90.06 101 LEU A CA 1
ATOM 734 C C . LEU A 1 101 ? -14.964 1.011 19.855 1.00 90.06 101 LEU A C 1
ATOM 736 O O . LEU A 1 101 ? -14.511 0.616 18.782 1.00 90.06 101 LEU A O 1
ATOM 740 N N . GLU A 1 102 ? -15.411 2.256 20.025 1.00 92.94 102 GLU A N 1
ATOM 741 C CA . GLU A 1 102 ? -15.426 3.250 18.945 1.00 92.94 102 GLU A CA 1
ATOM 742 C C . GLU A 1 102 ? -14.008 3.584 18.451 1.00 92.94 102 GLU A C 1
ATOM 744 O O . GLU A 1 102 ? -13.769 3.711 17.250 1.00 92.94 102 GLU A O 1
ATOM 749 N N . GLU A 1 103 ? -13.034 3.709 19.357 1.00 88.75 103 GLU A N 1
ATOM 750 C CA . GLU A 1 103 ? -11.631 3.923 18.986 1.00 88.75 103 GLU A CA 1
ATOM 751 C C . GLU A 1 103 ? -11.040 2.711 18.253 1.00 88.75 103 GLU A C 1
ATOM 753 O O . GLU A 1 103 ? -10.265 2.870 17.307 1.00 88.75 103 GLU A O 1
ATOM 758 N N . GLN A 1 104 ? -11.409 1.489 18.641 1.00 86.69 104 GLN A N 1
ATOM 759 C CA . GLN A 1 104 ? -11.001 0.279 17.926 1.00 86.69 104 GLN A CA 1
ATOM 760 C C . GLN A 1 104 ? -11.585 0.225 16.512 1.00 86.69 104 GLN A C 1
ATOM 762 O O . GLN A 1 104 ? -10.854 -0.120 15.583 1.00 86.69 104 GLN A O 1
ATOM 767 N N . GLU A 1 105 ? -12.850 0.606 16.336 1.00 92.12 105 GLU A N 1
ATOM 768 C CA . GLU A 1 105 ? -13.495 0.684 15.022 1.00 92.12 105 GLU A CA 1
ATOM 769 C C . GLU A 1 105 ? -12.800 1.713 14.122 1.00 92.12 105 GLU A C 1
ATOM 771 O O . GLU A 1 105 ? -12.397 1.382 13.004 1.00 92.12 105 GLU A O 1
ATOM 776 N N . ARG A 1 106 ? -12.545 2.927 14.634 1.00 90.75 106 ARG A N 1
ATOM 777 C CA . ARG A 1 106 ? -11.787 3.960 13.903 1.00 90.75 106 ARG A CA 1
ATOM 778 C C . ARG A 1 106 ? -10.413 3.461 13.469 1.00 90.75 106 ARG A C 1
ATOM 780 O O . ARG A 1 106 ? -10.026 3.630 12.313 1.00 90.75 106 ARG A O 1
ATOM 787 N N . ASN A 1 107 ? -9.688 2.809 14.374 1.00 86.06 107 ASN A N 1
ATOM 788 C CA . ASN A 1 107 ? -8.379 2.242 14.062 1.00 86.06 107 ASN A CA 1
ATOM 789 C C . ASN A 1 107 ? -8.465 1.094 13.046 1.00 86.06 107 ASN A C 1
ATOM 791 O O . ASN A 1 107 ? -7.556 0.935 12.233 1.00 86.06 107 ASN A O 1
ATOM 795 N N . GLY A 1 108 ? -9.549 0.315 13.063 1.00 87.81 108 GLY A N 1
ATOM 796 C CA . GLY A 1 108 ? -9.836 -0.696 12.047 1.00 87.81 108 GLY A CA 1
ATOM 797 C C . GLY A 1 108 ? -9.968 -0.083 10.653 1.00 87.81 108 GLY A C 1
ATOM 798 O O . GLY A 1 108 ? -9.311 -0.547 9.723 1.00 87.81 108 GLY A O 1
ATOM 799 N N . ILE A 1 109 ? -10.729 1.008 10.530 1.00 90.69 109 ILE A N 1
ATOM 800 C CA . ILE A 1 109 ? -10.907 1.732 9.262 1.00 90.69 109 ILE A CA 1
ATOM 801 C C . ILE A 1 109 ? -9.563 2.257 8.741 1.00 90.69 109 ILE A C 1
ATOM 803 O O . ILE A 1 109 ? -9.239 2.054 7.574 1.00 90.69 109 ILE A O 1
ATOM 807 N N . VAL A 1 110 ? -8.740 2.867 9.604 1.00 90.00 110 VAL A N 1
ATOM 808 C CA . VAL A 1 110 ? -7.415 3.382 9.209 1.00 90.00 110 VAL A CA 1
ATOM 809 C C . VAL A 1 110 ? -6.512 2.265 8.682 1.00 90.00 110 VAL A C 1
ATOM 811 O O . VAL A 1 110 ? -5.891 2.429 7.631 1.00 90.00 110 VAL A O 1
ATOM 814 N N . ARG A 1 111 ? -6.452 1.120 9.376 1.00 88.31 111 ARG A N 1
ATOM 815 C CA . ARG A 1 111 ? -5.656 -0.034 8.923 1.00 88.31 111 ARG A CA 1
ATOM 816 C C . ARG A 1 111 ? -6.150 -0.568 7.583 1.00 88.31 111 ARG A C 1
ATOM 818 O O . ARG A 1 111 ? -5.325 -0.880 6.730 1.00 88.31 111 ARG A O 1
ATOM 825 N N . GLN A 1 112 ? -7.467 -0.636 7.390 1.00 90.19 112 GLN A N 1
ATOM 826 C CA . GLN A 1 112 ? -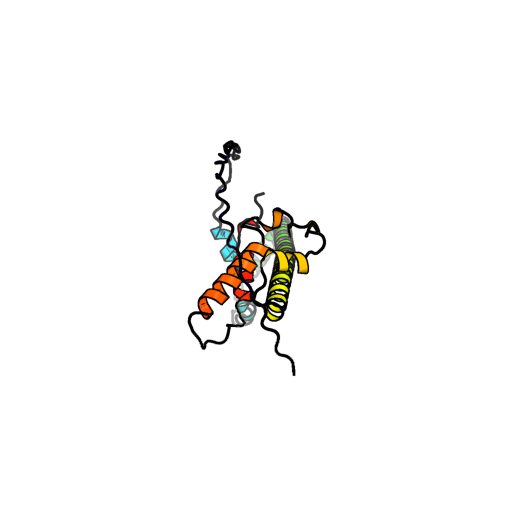8.048 -1.081 6.127 1.00 90.19 112 GLN A CA 1
ATOM 827 C C . GLN A 1 112 ? -7.655 -0.142 4.984 1.00 90.19 112 GLN A C 1
ATOM 829 O O . GLN A 1 112 ? -7.107 -0.601 3.990 1.00 90.19 112 GLN A O 1
ATOM 834 N N . SER A 1 113 ? -7.814 1.174 5.155 1.00 91.31 113 SER A N 1
ATOM 835 C CA . SER A 1 113 ? -7.435 2.144 4.118 1.00 91.31 113 SER A CA 1
ATOM 836 C C . SER A 1 113 ? -5.940 2.101 3.779 1.00 91.31 113 SER A C 1
ATOM 838 O O . SER A 1 113 ? -5.562 2.250 2.620 1.00 91.31 113 SER A O 1
ATOM 840 N N . GLN A 1 114 ? -5.073 1.876 4.771 1.00 89.81 114 GLN A N 1
ATOM 841 C CA . GLN A 1 114 ? -3.636 1.695 4.535 1.00 89.81 114 GLN A CA 1
ATOM 842 C C . GLN A 1 114 ? -3.336 0.405 3.762 1.00 89.81 114 GLN A C 1
ATOM 844 O O . GLN A 1 114 ? -2.505 0.415 2.854 1.00 89.81 114 GLN A O 1
ATOM 849 N N . SER A 1 115 ? -4.012 -0.691 4.112 1.00 89.31 115 SER A N 1
ATOM 850 C CA . SER A 1 115 ? -3.910 -1.969 3.405 1.00 89.31 115 SER A CA 1
ATOM 851 C C . SER A 1 115 ? -4.360 -1.837 1.950 1.00 89.31 115 SER A C 1
ATOM 853 O O . SER A 1 115 ? -3.667 -2.310 1.052 1.00 89.31 115 SER A O 1
ATOM 855 N N . ASP A 1 116 ? -5.482 -1.159 1.709 1.00 93.19 116 ASP A N 1
ATOM 856 C CA . ASP A 1 116 ? -6.030 -0.945 0.369 1.00 93.19 116 ASP A CA 1
ATOM 857 C C . ASP A 1 116 ? -5.065 -0.127 -0.502 1.00 93.19 116 ASP A C 1
ATOM 859 O O . ASP A 1 116 ? -4.779 -0.511 -1.634 1.00 93.19 116 ASP A O 1
ATOM 863 N N . CYS A 1 117 ? -4.473 0.932 0.059 1.00 94.44 117 CYS A N 1
ATOM 864 C CA . CYS A 1 117 ? -3.445 1.728 -0.616 1.00 94.44 117 CYS A CA 1
ATOM 865 C C . CYS A 1 117 ? -2.206 0.889 -0.982 1.00 94.44 117 CYS A C 1
ATOM 867 O O . CYS A 1 117 ? -1.707 0.959 -2.105 1.00 94.44 117 CYS A O 1
ATOM 869 N N . MET A 1 118 ? -1.726 0.033 -0.071 1.00 92.75 118 MET A N 1
ATOM 870 C CA . MET A 1 118 ? -0.601 -0.861 -0.375 1.00 92.75 118 MET A CA 1
ATOM 871 C C . MET A 1 118 ? -0.939 -1.874 -1.473 1.00 92.75 118 MET A C 1
ATOM 873 O O . MET A 1 118 ? -0.103 -2.127 -2.342 1.00 92.75 118 MET A O 1
ATOM 877 N N . ASN A 1 119 ? -2.151 -2.433 -1.455 1.00 92.75 119 ASN A N 1
ATOM 878 C CA . ASN A 1 119 ? -2.625 -3.352 -2.489 1.00 92.75 119 ASN A CA 1
ATOM 879 C C . ASN A 1 119 ? -2.656 -2.690 -3.868 1.00 92.75 119 ASN A C 1
ATOM 881 O O . ASN A 1 119 ? -2.260 -3.308 -4.856 1.00 92.75 119 ASN A O 1
ATOM 885 N N . GLU A 1 120 ? -3.081 -1.431 -3.938 1.00 96.19 120 GLU A N 1
ATOM 886 C CA . GLU A 1 120 ? -3.107 -0.664 -5.182 1.00 96.19 120 GLU A CA 1
ATOM 887 C C . GLU A 1 120 ? -1.697 -0.459 -5.757 1.00 96.19 120 GLU A C 1
ATOM 889 O O . GLU A 1 120 ? -1.470 -0.737 -6.937 1.00 96.19 120 GLU A O 1
ATOM 894 N N . ILE A 1 121 ? -0.722 -0.083 -4.916 1.00 95.81 121 ILE A N 1
ATOM 895 C CA . ILE A 1 121 ? 0.687 0.064 -5.327 1.00 95.81 121 ILE A CA 1
ATOM 896 C C . ILE A 1 121 ? 1.236 -1.259 -5.881 1.00 95.81 121 ILE A C 1
ATOM 898 O O . ILE A 1 121 ? 1.888 -1.275 -6.930 1.00 95.81 121 ILE A O 1
ATOM 902 N N . VAL A 1 122 ? 0.963 -2.378 -5.199 1.00 95.62 122 VAL A N 1
ATOM 903 C CA . VAL A 1 122 ? 1.402 -3.714 -5.634 1.00 95.62 122 VAL A CA 1
ATOM 904 C C . VAL A 1 122 ? 0.749 -4.100 -6.961 1.00 95.62 122 VAL A C 1
ATOM 906 O O . VAL A 1 122 ? 1.450 -4.492 -7.892 1.00 95.62 122 VAL A O 1
ATOM 909 N N . SER A 1 123 ? -0.568 -3.924 -7.083 1.00 94.81 123 SER A N 1
ATOM 910 C CA . SER A 1 123 ? -1.310 -4.201 -8.317 1.00 94.81 123 SER A CA 1
ATOM 911 C C . SER A 1 123 ? -0.757 -3.399 -9.498 1.00 94.81 123 SER A C 1
ATOM 913 O O . SER A 1 123 ? -0.587 -3.939 -10.593 1.00 94.81 123 SER A O 1
ATOM 915 N N . HIS A 1 124 ? -0.436 -2.118 -9.294 1.00 97.00 124 HIS A N 1
ATOM 916 C CA . HIS A 1 124 ? 0.154 -1.292 -10.345 1.00 97.00 124 HIS A CA 1
ATOM 917 C C . HIS A 1 124 ? 1.543 -1.796 -10.756 1.00 97.00 124 HIS A C 1
ATOM 919 O O . HIS A 1 124 ? 1.851 -1.841 -11.948 1.00 97.00 124 HIS A O 1
ATOM 925 N N . LEU A 1 125 ? 2.379 -2.216 -9.797 1.00 96.31 125 LEU A N 1
ATOM 926 C CA . LEU A 1 125 ? 3.684 -2.812 -10.097 1.00 96.31 125 LEU A CA 1
ATOM 927 C C . LEU A 1 125 ? 3.562 -4.094 -10.927 1.00 96.31 125 LEU A C 1
ATOM 929 O O . LEU A 1 125 ? 4.297 -4.261 -11.898 1.00 96.31 125 LEU A O 1
ATOM 933 N N . GLU A 1 126 ? 2.636 -4.987 -10.578 1.00 94.50 126 GLU A N 1
ATOM 934 C CA . GLU A 1 126 ? 2.422 -6.233 -11.323 1.00 94.50 126 GLU A CA 1
ATOM 935 C C . GLU A 1 126 ? 2.014 -5.986 -12.774 1.00 94.50 126 GLU A C 1
ATOM 937 O O . GLU A 1 126 ? 2.520 -6.643 -13.688 1.00 94.50 126 GLU A O 1
ATOM 942 N N . ILE A 1 127 ? 1.087 -5.048 -12.987 1.00 96.06 127 ILE A N 1
ATOM 943 C CA . ILE A 1 127 ? 0.645 -4.655 -14.327 1.00 96.06 127 ILE A CA 1
ATOM 944 C C . ILE A 1 127 ? 1.829 -4.060 -15.095 1.00 96.06 127 ILE A C 1
ATOM 946 O O . ILE A 1 127 ? 2.109 -4.487 -16.214 1.00 96.06 127 ILE A O 1
ATOM 950 N N . PHE A 1 128 ? 2.575 -3.150 -14.468 1.00 97.19 128 PHE A N 1
ATOM 951 C CA . PHE A 1 128 ? 3.718 -2.487 -15.087 1.00 97.19 128 PHE A CA 1
ATOM 952 C C . PHE A 1 128 ? 4.826 -3.469 -15.496 1.00 97.19 128 PHE A C 1
ATOM 954 O O . PHE A 1 128 ? 5.296 -3.423 -16.631 1.00 97.19 128 PHE A O 1
ATOM 961 N N . LEU A 1 129 ? 5.211 -4.402 -14.619 1.00 95.88 129 LEU A N 1
ATOM 962 C CA . LEU A 1 129 ? 6.236 -5.408 -14.923 1.00 95.88 129 LEU A CA 1
ATOM 963 C C . LEU A 1 129 ? 5.772 -6.432 -15.964 1.00 95.88 129 LEU A C 1
ATOM 965 O O . LEU A 1 129 ? 6.595 -6.980 -16.695 1.00 95.88 129 LEU A O 1
ATOM 969 N N . ARG A 1 130 ? 4.461 -6.681 -16.074 1.00 94.00 130 ARG A N 1
ATOM 970 C CA . ARG A 1 130 ? 3.904 -7.508 -17.154 1.00 94.00 130 ARG A CA 1
ATOM 971 C C . ARG A 1 130 ? 4.065 -6.836 -18.515 1.00 94.00 130 ARG A C 1
ATOM 973 O O . ARG A 1 130 ? 4.325 -7.523 -19.499 1.00 94.00 130 ARG A O 1
ATOM 980 N N . GLU A 1 131 ? 3.889 -5.520 -18.574 1.00 96.81 131 GLU A N 1
ATOM 981 C CA . GLU A 1 131 ? 4.054 -4.740 -19.804 1.00 96.81 131 GLU A CA 1
ATOM 982 C C . GLU A 1 131 ? 5.529 -4.489 -20.141 1.00 96.81 131 GLU A C 1
ATOM 984 O O . GLU A 1 131 ? 5.903 -4.488 -21.315 1.00 96.81 131 GLU A O 1
ATOM 989 N N . LYS A 1 132 ? 6.369 -4.286 -19.119 1.00 97.00 132 LYS A N 1
ATOM 990 C CA . LYS A 1 132 ? 7.792 -3.959 -19.252 1.00 97.00 132 LYS A CA 1
ATOM 991 C C . LYS A 1 132 ? 8.639 -4.780 -18.265 1.00 97.00 132 LYS A C 1
ATOM 993 O O . LYS A 1 132 ? 8.989 -4.278 -17.197 1.00 97.00 132 LYS A O 1
ATOM 998 N N . PRO A 1 133 ? 9.010 -6.024 -18.615 1.00 95.00 133 PRO A N 1
ATOM 999 C CA . PRO A 1 133 ? 9.751 -6.905 -17.708 1.00 95.00 133 PRO A CA 1
ATOM 1000 C C . PRO A 1 133 ? 11.176 -6.416 -17.405 1.00 95.00 133 PRO A C 1
ATOM 1002 O O . PRO A 1 133 ? 11.699 -6.702 -16.333 1.00 95.00 133 PRO A O 1
ATOM 1005 N N . ASP A 1 134 ? 11.782 -5.651 -18.318 1.00 95.06 134 ASP A N 1
ATOM 1006 C CA . ASP A 1 134 ? 13.146 -5.116 -18.184 1.00 95.06 134 ASP A CA 1
ATOM 1007 C C . ASP A 1 134 ? 13.185 -3.688 -17.603 1.00 95.06 134 ASP A C 1
ATOM 1009 O O . ASP A 1 134 ? 14.219 -3.019 -17.659 1.00 95.06 134 ASP A O 1
ATOM 1013 N N . ALA A 1 135 ? 12.057 -3.185 -17.090 1.00 95.88 135 ALA A N 1
ATOM 1014 C CA . ALA A 1 135 ? 11.976 -1.823 -16.576 1.00 95.88 135 ALA A CA 1
ATOM 1015 C C . ALA A 1 135 ? 12.778 -1.628 -15.282 1.00 95.88 135 ALA A C 1
ATOM 1017 O O . ALA A 1 135 ? 12.977 -2.548 -14.484 1.00 95.88 135 ALA A O 1
ATOM 1018 N N . ILE A 1 136 ? 13.192 -0.384 -15.047 1.00 95.94 136 ILE A N 1
ATOM 1019 C CA . ILE A 1 136 ? 13.882 0.031 -13.818 1.00 95.94 136 ILE A CA 1
ATOM 1020 C C . ILE A 1 136 ? 12.928 0.724 -12.837 1.00 95.94 136 ILE A C 1
ATOM 1022 O O . ILE A 1 136 ? 11.834 1.157 -13.202 1.00 95.94 136 ILE A O 1
ATOM 1026 N N . TYR A 1 137 ? 13.368 0.862 -11.584 1.00 96.38 137 TYR A N 1
ATOM 1027 C CA . TYR A 1 137 ? 12.579 1.460 -10.504 1.00 96.38 137 TYR A CA 1
ATOM 1028 C C . TYR A 1 137 ? 12.071 2.862 -10.866 1.00 96.38 137 TYR A C 1
ATOM 1030 O O . TYR A 1 137 ? 10.892 3.163 -10.703 1.00 96.38 137 TYR A O 1
ATOM 1038 N N . GLU A 1 138 ? 12.943 3.706 -11.411 1.00 95.62 138 GLU A N 1
ATOM 1039 C CA . GLU A 1 138 ? 12.627 5.081 -11.792 1.00 95.62 138 GLU A CA 1
ATOM 1040 C C . GLU A 1 138 ? 11.545 5.166 -12.872 1.00 95.62 138 GLU A C 1
ATOM 1042 O O . GLU A 1 138 ? 10.700 6.060 -12.824 1.00 95.62 138 GLU A O 1
ATOM 1047 N N . GLU A 1 139 ? 11.531 4.230 -13.823 1.00 95.56 139 GLU A N 1
ATOM 1048 C CA . GLU A 1 139 ? 10.507 4.180 -14.869 1.00 95.56 139 GLU A CA 1
ATOM 1049 C C . GLU A 1 139 ? 9.146 3.796 -14.291 1.00 95.56 139 GLU A C 1
ATOM 1051 O O . GLU A 1 139 ? 8.132 4.377 -14.679 1.00 95.56 139 GLU A O 1
ATOM 1056 N N . TRP A 1 140 ? 9.124 2.862 -13.336 1.00 96.75 140 TRP A N 1
ATOM 1057 C CA . TRP A 1 140 ? 7.898 2.488 -12.636 1.00 96.75 140 TRP A CA 1
ATOM 1058 C C . TRP A 1 140 ? 7.335 3.654 -11.820 1.00 96.75 140 TRP A C 1
ATOM 1060 O O . TRP A 1 140 ? 6.151 3.970 -11.943 1.00 96.75 140 TRP A O 1
ATOM 1070 N N . ILE A 1 141 ? 8.179 4.343 -11.042 1.00 96.44 141 ILE A N 1
ATOM 1071 C CA . ILE A 1 141 ? 7.748 5.518 -10.271 1.00 96.44 141 ILE A CA 1
ATOM 1072 C C . ILE A 1 141 ? 7.283 6.640 -11.197 1.00 96.44 141 ILE A C 1
ATOM 1074 O O . ILE A 1 141 ? 6.277 7.273 -10.902 1.00 96.44 141 ILE A O 1
ATOM 1078 N N . SER A 1 142 ? 7.946 6.855 -12.334 1.00 94.88 142 SER A N 1
ATOM 1079 C CA . SER A 1 142 ? 7.515 7.866 -13.309 1.00 94.88 142 SER A CA 1
ATOM 1080 C C . SER A 1 142 ? 6.166 7.530 -13.950 1.00 94.88 142 SER A C 1
ATOM 1082 O O . SER A 1 142 ? 5.407 8.436 -14.280 1.00 94.88 142 SER A O 1
ATOM 1084 N N . ALA A 1 143 ? 5.850 6.241 -14.119 1.00 95.56 143 ALA A N 1
ATOM 1085 C CA . ALA A 1 143 ? 4.547 5.804 -14.613 1.00 95.56 143 ALA A CA 1
ATOM 1086 C C . ALA A 1 143 ? 3.439 5.958 -13.559 1.00 95.56 143 ALA A C 1
ATOM 1088 O O . ALA A 1 143 ? 2.326 6.342 -13.905 1.00 95.56 143 ALA A O 1
ATOM 1089 N N . LEU A 1 144 ? 3.745 5.672 -12.289 1.00 95.38 144 LEU A N 1
ATOM 1090 C CA . LEU A 1 144 ? 2.792 5.769 -11.180 1.00 95.38 144 LEU A CA 1
ATOM 1091 C C . LEU A 1 144 ? 2.556 7.222 -10.727 1.00 95.38 144 LEU A C 1
ATOM 1093 O O . LEU A 1 144 ? 1.431 7.600 -10.419 1.00 95.38 144 LEU A O 1
ATOM 1097 N N . HIS A 1 145 ? 3.617 8.030 -10.705 1.00 94.31 145 HIS A N 1
ATOM 1098 C CA . HIS A 1 145 ? 3.646 9.412 -10.229 1.00 94.31 145 HIS A CA 1
ATOM 1099 C C . HIS A 1 145 ? 4.313 10.340 -11.258 1.00 94.31 145 HIS A C 1
ATOM 1101 O O . HIS A 1 145 ? 5.427 10.834 -11.024 1.00 94.31 145 HIS A O 1
ATOM 1107 N N . PRO A 1 146 ? 3.662 10.609 -12.402 1.00 93.31 146 PRO A N 1
ATOM 1108 C CA . PRO A 1 146 ? 4.225 11.462 -13.450 1.00 93.31 146 PRO A CA 1
ATOM 1109 C C . PRO A 1 146 ? 4.496 12.900 -12.983 1.00 93.31 146 PRO A C 1
ATOM 1111 O O . PRO A 1 146 ? 5.278 13.613 -13.608 1.00 93.31 146 PRO A O 1
ATOM 1114 N N . GLU A 1 147 ? 3.864 13.342 -11.895 1.00 92.44 147 GLU A N 1
ATOM 1115 C CA . GLU A 1 147 ? 4.082 14.640 -11.255 1.00 92.44 147 GLU A CA 1
ATOM 1116 C C . GLU A 1 147 ? 5.379 14.716 -10.439 1.00 92.44 147 GLU A C 1
ATOM 1118 O O . GLU A 1 147 ? 5.906 15.808 -10.231 1.00 92.44 147 GLU A O 1
ATOM 1123 N N . ASN A 1 148 ? 5.889 13.570 -9.980 1.00 88.56 148 ASN A N 1
ATOM 1124 C CA . ASN A 1 148 ? 7.102 13.481 -9.163 1.00 88.56 148 ASN A CA 1
ATOM 1125 C C . ASN A 1 148 ? 8.333 13.045 -9.975 1.00 88.56 148 ASN A C 1
ATOM 1127 O O . ASN A 1 148 ? 9.424 12.906 -9.413 1.00 88.56 148 ASN A O 1
ATOM 1131 N N . ALA A 1 149 ? 8.160 12.818 -11.277 1.00 88.12 149 ALA A N 1
ATOM 1132 C CA . ALA A 1 149 ? 9.243 12.631 -12.225 1.00 88.12 149 ALA A CA 1
ATOM 1133 C C . ALA A 1 149 ? 9.613 13.991 -12.825 1.00 88.12 149 ALA A C 1
ATOM 1135 O O . ALA A 1 149 ? 8.800 14.637 -13.490 1.00 88.12 149 ALA A O 1
ATOM 1136 N N . GLU A 1 150 ? 10.845 14.447 -12.603 1.00 80.75 150 GLU A N 1
ATOM 1137 C CA . GLU A 1 150 ? 11.331 15.595 -13.357 1.00 80.75 150 GLU A CA 1
ATOM 1138 C C . GLU A 1 150 ? 11.599 15.144 -14.800 1.00 80.75 150 GLU A C 1
ATOM 1140 O O . GLU A 1 150 ? 12.444 14.286 -15.046 1.00 80.75 150 GLU A O 1
ATOM 1145 N N . TYR A 1 151 ? 10.912 15.758 -15.768 1.00 68.69 151 TYR A N 1
ATOM 1146 C CA . TYR A 1 151 ? 11.109 15.513 -17.208 1.00 68.69 151 TYR A CA 1
ATOM 1147 C C . TYR A 1 151 ? 12.473 15.996 -17.743 1.00 68.69 151 TYR A C 1
ATOM 1149 O O . TYR A 1 151 ? 12.692 16.040 -18.954 1.00 68.69 151 TYR A O 1
ATOM 1157 N N . THR A 1 152 ? 13.393 16.413 -16.873 1.00 73.19 152 THR A N 1
ATOM 1158 C CA . THR A 1 152 ? 14.772 16.735 -17.244 1.00 73.19 152 THR A CA 1
ATOM 1159 C C . THR A 1 152 ? 15.513 15.479 -17.702 1.00 73.19 152 THR A C 1
ATOM 1161 O O . THR A 1 152 ? 15.191 14.359 -17.318 1.00 73.19 152 THR A O 1
ATOM 1164 N N . GLU A 1 153 ? 16.565 15.673 -18.502 1.00 65.94 153 GLU A N 1
ATOM 1165 C CA . GLU A 1 153 ? 17.336 14.637 -19.223 1.00 65.94 153 GLU A CA 1
ATOM 1166 C C . GLU A 1 153 ? 17.937 13.506 -18.355 1.00 65.94 153 GLU A C 1
ATOM 1168 O O . GLU A 1 153 ? 18.581 12.598 -18.875 1.00 65.94 153 GLU A O 1
ATOM 1173 N N . ALA A 1 154 ? 17.764 13.547 -17.034 1.00 75.62 154 ALA A N 1
ATOM 1174 C CA . ALA A 1 154 ? 18.397 12.644 -16.085 1.00 75.62 154 ALA A CA 1
ATOM 1175 C C . ALA A 1 154 ? 17.467 11.568 -15.489 1.00 75.62 154 ALA A C 1
ATOM 1177 O O . ALA A 1 154 ? 17.938 10.855 -14.603 1.00 75.62 154 ALA A O 1
ATOM 1178 N N . ASN A 1 155 ? 16.198 11.448 -15.923 1.00 77.31 155 ASN A N 1
ATOM 1179 C CA . ASN A 1 155 ? 15.213 10.496 -15.366 1.00 77.31 155 ASN A CA 1
ATOM 1180 C C . ASN A 1 155 ? 15.221 10.485 -13.825 1.00 77.31 155 ASN A C 1
ATOM 1182 O O . ASN A 1 155 ? 15.321 9.437 -13.183 1.00 77.31 155 ASN A O 1
ATOM 1186 N N . ARG A 1 156 ? 15.206 11.673 -13.215 1.00 87.38 156 ARG A N 1
ATOM 1187 C CA . ARG A 1 156 ? 15.277 11.802 -11.759 1.00 87.38 156 ARG A CA 1
ATOM 1188 C C . ARG A 1 156 ? 13.874 11.881 -11.180 1.00 87.38 156 ARG A C 1
ATOM 1190 O O . ARG A 1 156 ? 13.096 12.760 -11.536 1.00 87.38 156 ARG A O 1
ATOM 1197 N N . ILE A 1 157 ? 13.592 10.974 -10.255 1.00 93.44 157 ILE A N 1
ATOM 1198 C CA . ILE A 1 157 ? 12.399 11.015 -9.409 1.00 93.44 157 ILE A CA 1
ATOM 1199 C C . ILE A 1 157 ? 12.713 11.746 -8.099 1.00 93.44 157 ILE A C 1
ATOM 1201 O O . ILE A 1 157 ? 13.878 11.877 -7.705 1.00 93.44 157 ILE A O 1
ATOM 1205 N N . ASP A 1 158 ? 11.675 12.212 -7.408 1.00 93.75 158 ASP A N 1
ATOM 1206 C CA . ASP A 1 158 ? 11.810 12.851 -6.096 1.00 93.75 158 ASP A CA 1
ATOM 1207 C C . ASP A 1 158 ? 12.603 11.968 -5.102 1.00 93.75 158 ASP A C 1
ATOM 1209 O O . ASP A 1 158 ? 12.340 10.775 -4.932 1.00 93.75 158 ASP A O 1
ATOM 1213 N N . HIS A 1 159 ? 13.568 12.579 -4.401 1.00 93.25 159 HIS A N 1
ATOM 1214 C CA . HIS A 1 159 ? 14.418 11.941 -3.390 1.00 93.25 159 HIS A CA 1
ATOM 1215 C C . HIS A 1 159 ? 13.660 11.127 -2.325 1.00 93.25 159 HIS A C 1
ATOM 1217 O O . HIS A 1 159 ? 14.212 10.164 -1.788 1.00 93.25 159 HIS A O 1
ATOM 1223 N N . ARG A 1 160 ? 12.400 11.471 -2.030 1.00 93.06 160 ARG A N 1
ATOM 1224 C CA . ARG A 1 160 ? 11.551 10.749 -1.067 1.00 93.06 160 ARG A CA 1
ATOM 1225 C C . ARG A 1 160 ? 11.298 9.297 -1.473 1.00 93.06 160 ARG A C 1
ATOM 1227 O O . ARG A 1 160 ? 11.161 8.447 -0.599 1.00 93.06 160 ARG A O 1
ATOM 1234 N N . PHE A 1 161 ? 11.310 8.994 -2.771 1.00 95.12 161 PHE A N 1
ATOM 1235 C CA . PHE A 1 161 ? 11.164 7.628 -3.286 1.00 95.12 161 PHE A CA 1
ATOM 1236 C C . PHE A 1 161 ? 12.461 6.811 -3.210 1.00 95.12 161 PHE A C 1
ATOM 1238 O O . PHE A 1 161 ? 12.443 5.606 -3.455 1.00 95.12 161 PHE A O 1
ATOM 1245 N N . TYR A 1 162 ? 13.594 7.431 -2.871 1.00 94.81 162 TYR A N 1
ATOM 1246 C CA . TYR A 1 162 ? 14.862 6.726 -2.665 1.00 94.81 162 TYR A CA 1
ATOM 1247 C C . TYR A 1 162 ? 15.100 6.313 -1.212 1.00 94.81 162 TYR A C 1
ATOM 1249 O O . TYR A 1 162 ? 16.068 5.605 -0.939 1.00 94.81 162 TYR A O 1
ATOM 1257 N N . VAL A 1 163 ? 14.230 6.730 -0.292 1.00 95.56 163 VAL A N 1
ATOM 1258 C CA . VAL A 1 163 ? 14.284 6.329 1.116 1.00 95.56 163 VAL A CA 1
ATOM 1259 C C . VAL A 1 163 ? 14.002 4.828 1.215 1.00 95.56 163 VAL A C 1
ATOM 1261 O O . VAL A 1 163 ? 13.046 4.336 0.608 1.00 95.56 163 VAL A O 1
ATOM 1264 N N . GLU A 1 164 ? 14.842 4.094 1.950 1.00 94.31 164 GLU A N 1
ATOM 1265 C CA . GLU A 1 164 ? 14.735 2.632 2.085 1.00 94.31 164 GLU A CA 1
ATOM 1266 C C . GLU A 1 164 ? 13.402 2.222 2.716 1.00 94.31 164 GLU A C 1
ATOM 1268 O O . GLU A 1 164 ? 12.825 1.202 2.345 1.00 94.31 164 GLU A O 1
ATOM 1273 N N . GLU A 1 165 ? 12.887 3.063 3.609 1.00 93.50 165 GLU A N 1
ATOM 1274 C CA . GLU A 1 165 ? 11.611 2.903 4.295 1.00 93.50 165 GLU A CA 1
ATOM 1275 C C . GLU A 1 165 ? 10.403 3.364 3.465 1.00 93.50 165 GLU A C 1
ATOM 1277 O O . GLU A 1 165 ? 9.273 3.289 3.944 1.00 93.50 165 GLU A O 1
ATOM 1282 N N . SER A 1 166 ? 10.602 3.864 2.238 1.00 95.25 166 SER A N 1
ATOM 1283 C CA . SER A 1 166 ? 9.472 4.240 1.388 1.00 95.25 166 SER A CA 1
ATOM 1284 C C . SER A 1 166 ? 8.732 3.000 0.888 1.00 95.25 166 SER A C 1
ATOM 1286 O O . SER A 1 166 ? 9.330 2.028 0.427 1.00 95.25 166 SER A O 1
ATOM 1288 N N . ASP A 1 167 ? 7.405 3.064 0.929 1.00 95.06 167 ASP A N 1
ATOM 1289 C CA . ASP A 1 167 ? 6.526 1.950 0.562 1.00 95.06 167 ASP A CA 1
ATOM 1290 C C . ASP A 1 167 ? 6.796 1.421 -0.842 1.00 95.06 167 ASP A C 1
ATOM 1292 O O . ASP A 1 167 ? 6.925 0.217 -1.053 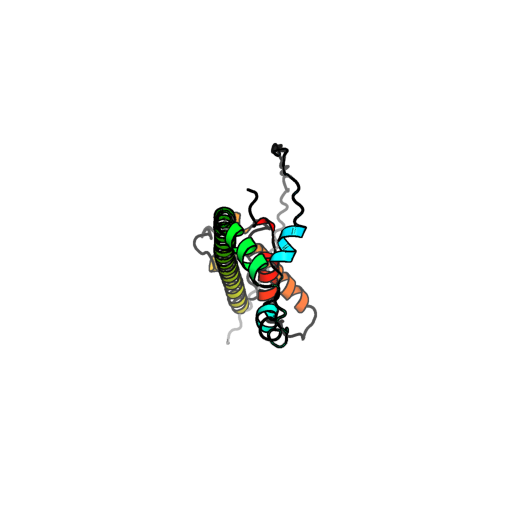1.00 95.06 167 ASP A O 1
ATOM 1296 N N . HIS A 1 168 ? 6.975 2.340 -1.786 1.00 96.38 168 HIS A N 1
ATOM 1297 C CA . HIS A 1 168 ? 7.329 2.030 -3.161 1.00 96.38 168 HIS A CA 1
ATOM 1298 C C . HIS A 1 168 ? 8.646 1.257 -3.249 1.00 96.38 168 HIS A C 1
ATOM 1300 O O . HIS A 1 168 ? 8.724 0.235 -3.932 1.00 96.38 168 HIS A O 1
ATOM 1306 N N . ARG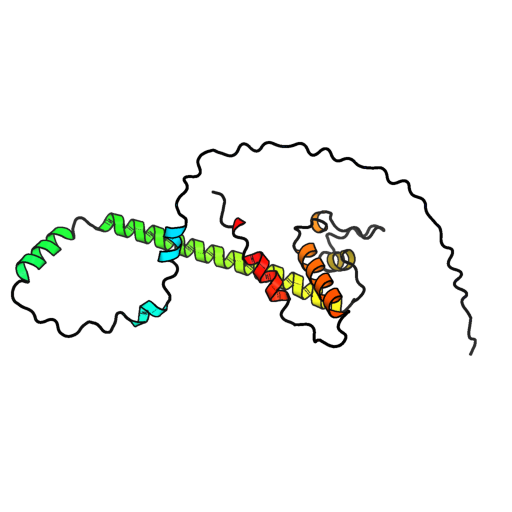 A 1 169 ? 9.681 1.701 -2.524 1.00 96.25 169 ARG A N 1
ATOM 1307 C CA . ARG A 1 169 ? 10.993 1.053 -2.559 1.00 96.25 169 ARG A CA 1
ATOM 1308 C C . ARG A 1 169 ? 10.958 -0.331 -1.923 1.00 96.25 169 ARG A C 1
ATOM 1310 O O . ARG A 1 169 ? 11.578 -1.251 -2.458 1.00 96.25 169 ARG A O 1
ATOM 1317 N N . ILE A 1 170 ? 10.213 -0.492 -0.831 1.00 95.44 170 ILE A N 1
ATOM 1318 C CA . ILE A 1 170 ? 9.992 -1.788 -0.179 1.00 95.44 170 ILE A CA 1
ATOM 1319 C C . ILE A 1 170 ? 9.300 -2.754 -1.149 1.00 95.44 170 ILE A C 1
ATOM 1321 O O . ILE A 1 170 ? 9.800 -3.860 -1.364 1.00 95.44 170 ILE A O 1
ATOM 1325 N N . VAL A 1 171 ? 8.196 -2.324 -1.771 1.00 95.75 171 VAL A N 1
ATOM 1326 C CA . VAL A 1 171 ? 7.415 -3.141 -2.716 1.00 95.75 171 VAL A CA 1
ATOM 1327 C C . VAL A 1 171 ? 8.263 -3.559 -3.918 1.00 95.75 171 VAL A C 1
ATOM 1329 O O . VAL A 1 171 ? 8.307 -4.744 -4.253 1.00 95.75 171 VAL A O 1
ATOM 1332 N N . TRP A 1 172 ? 8.999 -2.620 -4.518 1.00 96.81 172 TRP A N 1
ATOM 1333 C CA . TRP A 1 172 ? 9.905 -2.914 -5.628 1.00 96.81 172 TRP A CA 1
ATOM 1334 C C . TRP A 1 172 ? 10.972 -3.942 -5.246 1.00 96.81 172 TRP A C 1
ATOM 1336 O O . TRP A 1 172 ? 11.147 -4.946 -5.935 1.00 96.81 172 TRP A O 1
ATOM 1346 N N . ASN A 1 173 ? 11.676 -3.717 -4.133 1.00 95.69 173 ASN A N 1
ATOM 1347 C CA . ASN A 1 173 ? 12.769 -4.586 -3.703 1.00 95.69 173 ASN A CA 1
ATOM 1348 C C . ASN A 1 173 ? 12.284 -6.012 -3.403 1.00 95.69 173 ASN A C 1
ATOM 1350 O O . ASN A 1 173 ? 12.943 -6.974 -3.805 1.00 95.69 173 ASN A O 1
ATOM 1354 N N . GLU A 1 174 ? 11.145 -6.166 -2.719 1.00 94.44 174 GLU A N 1
ATOM 1355 C CA . GLU A 1 174 ? 10.572 -7.490 -2.450 1.00 94.44 174 GLU A CA 1
ATOM 1356 C C . GLU A 1 174 ? 10.153 -8.181 -3.759 1.00 94.44 174 GLU A C 1
ATOM 1358 O O . GLU A 1 174 ? 10.465 -9.358 -3.940 1.00 94.44 174 GLU A O 1
ATOM 1363 N N . CYS A 1 175 ? 9.557 -7.455 -4.712 1.00 93.56 175 CYS A N 1
ATOM 1364 C CA . CYS A 1 175 ? 9.201 -8.005 -6.023 1.00 93.56 175 CYS A CA 1
ATOM 1365 C C . CYS A 1 175 ? 10.439 -8.491 -6.806 1.00 93.56 175 CYS A C 1
ATOM 1367 O O . CYS A 1 175 ? 10.486 -9.637 -7.261 1.00 93.56 175 CYS A O 1
ATOM 1369 N N . MET A 1 176 ? 11.496 -7.674 -6.888 1.00 93.00 176 MET A N 1
ATOM 1370 C CA . MET A 1 176 ? 12.756 -8.050 -7.549 1.00 93.00 176 MET A CA 1
ATOM 1371 C C . MET A 1 176 ? 13.425 -9.252 -6.875 1.00 93.00 176 MET A C 1
ATOM 1373 O O . MET A 1 176 ? 13.938 -10.156 -7.540 1.00 93.00 176 MET A O 1
ATOM 1377 N N . LYS A 1 177 ? 13.403 -9.300 -5.540 1.00 92.56 177 LYS A N 1
ATOM 1378 C CA . LYS A 1 177 ? 13.904 -10.443 -4.771 1.00 92.56 177 LYS A CA 1
ATOM 1379 C C . LYS A 1 177 ? 13.131 -11.719 -5.095 1.00 92.56 177 LYS A C 1
ATOM 1381 O O . LYS A 1 177 ? 13.734 -12.782 -5.198 1.00 92.56 177 LYS A O 1
ATOM 1386 N N . MET A 1 178 ? 11.821 -11.627 -5.295 1.00 87.69 178 MET A N 1
ATOM 1387 C CA . MET A 1 178 ? 11.030 -12.778 -5.716 1.00 87.69 178 MET A CA 1
ATOM 1388 C C . MET A 1 178 ? 11.389 -13.212 -7.132 1.00 87.69 178 MET A C 1
ATOM 1390 O O . MET A 1 178 ? 11.725 -14.377 -7.329 1.00 87.69 178 MET A O 1
ATOM 1394 N N . MET A 1 179 ? 11.419 -12.294 -8.099 1.00 86.88 179 MET A N 1
ATOM 1395 C CA . MET A 1 179 ? 11.787 -12.636 -9.478 1.00 86.88 179 MET A CA 1
ATOM 1396 C C . MET A 1 179 ? 13.179 -13.273 -9.572 1.00 86.88 179 MET A C 1
ATOM 1398 O O . MET A 1 179 ? 13.344 -14.298 -10.229 1.00 86.88 179 MET A O 1
ATOM 1402 N N . THR A 1 180 ? 14.166 -12.745 -8.844 1.00 89.31 180 THR A N 1
ATOM 1403 C CA . THR A 1 180 ? 15.517 -13.333 -8.795 1.00 89.31 180 THR A CA 1
ATOM 1404 C C . THR A 1 180 ? 15.542 -14.730 -8.170 1.00 89.31 180 THR A C 1
ATOM 1406 O O . THR A 1 180 ? 16.302 -15.578 -8.638 1.00 89.31 180 THR A O 1
ATOM 1409 N N . MET A 1 181 ? 14.702 -15.010 -7.165 1.00 86.19 181 MET A N 1
ATOM 1410 C CA . MET A 1 181 ? 14.572 -16.356 -6.591 1.00 86.19 181 MET A CA 1
ATOM 1411 C C . MET A 1 181 ? 13.977 -17.365 -7.586 1.00 86.19 181 MET A C 1
ATOM 1413 O O . MET A 1 181 ? 14.384 -18.527 -7.574 1.00 86.19 181 MET A O 1
ATOM 1417 N N . TYR A 1 182 ? 13.054 -16.942 -8.455 1.00 82.44 182 TYR A N 1
ATOM 1418 C CA . TYR A 1 182 ? 12.400 -17.827 -9.428 1.00 82.44 182 TYR A CA 1
ATOM 1419 C C . TYR A 1 182 ? 13.203 -18.036 -10.713 1.00 82.44 182 TYR A C 1
ATOM 1421 O O . TYR A 1 182 ? 13.181 -19.138 -11.253 1.00 82.44 182 TYR A O 1
ATOM 1429 N N . SER A 1 183 ? 13.982 -17.051 -11.167 1.00 81.69 183 SER A N 1
ATOM 1430 C CA . SER A 1 183 ? 14.818 -17.199 -12.370 1.00 81.69 183 SER A CA 1
ATOM 1431 C C . SER A 1 183 ? 15.880 -18.308 -12.263 1.00 81.69 183 SER A C 1
ATOM 1433 O O . SER A 1 183 ? 16.429 -18.724 -13.278 1.00 81.69 183 SER A O 1
ATOM 1435 N N . GLY A 1 184 ? 16.174 -18.811 -11.057 1.00 74.56 184 GLY A N 1
ATOM 1436 C CA . GLY A 1 184 ? 17.057 -19.967 -10.849 1.00 74.56 184 GLY A CA 1
ATOM 1437 C C . GLY A 1 184 ? 16.374 -21.338 -10.962 1.00 74.56 184 GLY A C 1
ATOM 1438 O O . GLY A 1 184 ? 17.063 -22.338 -11.148 1.00 74.56 184 GLY A O 1
ATOM 1439 N N . ASN A 1 185 ? 15.041 -21.397 -10.877 1.00 71.12 185 ASN A N 1
ATOM 1440 C CA . ASN A 1 185 ? 14.255 -22.632 -10.853 1.00 71.12 185 ASN A CA 1
ATOM 1441 C C . ASN A 1 185 ? 13.224 -22.593 -11.988 1.00 71.12 185 ASN A C 1
ATOM 1443 O O . ASN A 1 185 ? 12.093 -22.157 -11.800 1.00 71.12 185 ASN A O 1
ATOM 1447 N N . ASN A 1 186 ? 13.643 -23.063 -13.163 1.00 56.59 186 ASN A N 1
ATOM 1448 C CA . ASN A 1 186 ? 12.989 -22.938 -14.474 1.00 56.59 186 ASN A CA 1
ATOM 1449 C C . ASN A 1 186 ? 11.523 -23.428 -14.631 1.00 56.59 186 ASN A C 1
ATOM 1451 O O . ASN A 1 186 ? 11.087 -23.516 -15.770 1.00 56.59 186 ASN A O 1
ATOM 1455 N N . ASP A 1 187 ? 10.748 -23.747 -13.582 1.00 54.44 187 ASP A N 1
ATOM 1456 C CA . ASP A 1 187 ? 9.394 -24.315 -13.771 1.00 54.44 187 ASP A CA 1
ATOM 1457 C C . ASP A 1 187 ? 8.340 -24.070 -12.671 1.00 54.44 187 ASP A C 1
ATOM 1459 O O . ASP A 1 187 ? 7.225 -24.589 -12.755 1.00 54.44 187 ASP A O 1
ATOM 1463 N N . THR A 1 188 ? 8.608 -23.279 -11.629 1.00 52.62 188 THR A N 1
ATOM 1464 C CA . THR A 1 188 ? 7.586 -23.064 -10.585 1.00 52.62 188 THR A CA 1
ATOM 1465 C C . THR A 1 188 ? 6.788 -21.790 -10.822 1.00 52.62 188 THR A C 1
ATOM 1467 O O . THR A 1 188 ? 7.297 -20.688 -10.630 1.00 52.62 188 THR A O 1
ATOM 1470 N N . ILE A 1 189 ? 5.526 -21.993 -11.219 1.00 58.34 189 ILE A N 1
ATOM 1471 C CA . ILE A 1 189 ? 4.394 -21.055 -11.183 1.00 58.34 189 ILE A CA 1
ATOM 1472 C C . ILE A 1 189 ? 4.605 -19.998 -10.093 1.00 58.34 189 ILE A C 1
ATOM 1474 O O . ILE A 1 189 ? 4.686 -20.329 -8.911 1.00 58.34 189 ILE A O 1
ATOM 1478 N N . VAL A 1 190 ? 4.692 -18.735 -10.515 1.00 58.06 190 VAL A N 1
ATOM 1479 C CA . VAL A 1 190 ? 4.795 -17.571 -9.631 1.00 58.06 190 VAL A CA 1
ATOM 1480 C C . VAL A 1 190 ? 3.611 -17.613 -8.670 1.00 58.06 190 VAL A C 1
ATOM 1482 O O . VAL A 1 190 ? 2.455 -17.549 -9.095 1.00 58.06 190 VAL A O 1
ATOM 1485 N N . ASP A 1 191 ? 3.900 -17.800 -7.386 1.00 63.00 191 ASP A N 1
ATOM 1486 C CA . ASP A 1 191 ? 2.886 -17.851 -6.343 1.00 63.00 191 ASP A CA 1
ATOM 1487 C C . ASP A 1 191 ? 2.140 -16.509 -6.330 1.00 63.00 191 ASP A C 1
ATOM 1489 O O . ASP A 1 191 ? 2.714 -15.463 -6.020 1.00 63.00 191 ASP A O 1
ATOM 1493 N N . ARG A 1 192 ? 0.862 -16.530 -6.729 1.00 61.81 192 ARG A N 1
ATOM 1494 C CA . ARG A 1 192 ? 0.008 -15.334 -6.837 1.00 61.81 192 ARG A CA 1
ATOM 1495 C C . ARG A 1 192 ? -0.236 -14.656 -5.488 1.00 61.81 192 ARG A C 1
ATOM 1497 O O . ARG A 1 192 ? -0.803 -13.575 -5.470 1.00 61.81 192 ARG A O 1
ATOM 1504 N N . ASN A 1 193 ? 0.183 -15.269 -4.381 1.00 73.44 193 ASN A N 1
ATOM 1505 C CA . ASN A 1 193 ? -0.146 -14.818 -3.034 1.00 73.44 193 ASN A CA 1
ATOM 1506 C C . ASN A 1 193 ? 0.915 -13.919 -2.376 1.00 73.44 193 ASN A C 1
ATOM 1508 O O . ASN A 1 193 ? 0.990 -13.814 -1.151 1.00 73.44 193 ASN A O 1
ATOM 1512 N N . TRP A 1 194 ? 1.809 -13.317 -3.158 1.00 75.69 194 TRP A N 1
ATOM 1513 C CA . TRP A 1 194 ? 2.911 -12.532 -2.601 1.00 75.69 194 TRP A CA 1
ATOM 1514 C C . TRP A 1 194 ? 2.502 -11.135 -2.129 1.00 75.69 194 TRP A C 1
ATOM 1516 O O . TRP A 1 194 ? 3.069 -10.647 -1.148 1.00 75.69 194 TRP A O 1
ATOM 1526 N N . SER A 1 195 ? 1.506 -10.528 -2.778 1.00 71.00 195 SER A N 1
ATOM 1527 C CA . SER A 1 195 ? 0.899 -9.257 -2.370 1.00 71.00 195 SER A CA 1
ATOM 1528 C C . SER A 1 195 ? 0.458 -9.303 -0.907 1.00 71.00 195 SER A C 1
ATOM 1530 O O . SER A 1 195 ? 0.833 -8.439 -0.111 1.00 71.00 195 SER A O 1
ATOM 1532 N N . ASP A 1 196 ? -0.215 -10.388 -0.525 1.00 76.25 196 ASP A N 1
ATOM 1533 C CA . ASP A 1 196 ? -0.754 -10.603 0.817 1.00 76.25 196 ASP A CA 1
ATOM 1534 C C . ASP A 1 196 ? 0.360 -10.620 1.872 1.00 76.25 196 ASP A C 1
ATOM 1536 O O . ASP A 1 196 ? 0.220 -10.046 2.952 1.00 76.25 196 ASP A O 1
ATOM 1540 N N . ARG A 1 197 ? 1.527 -11.187 1.534 1.00 77.62 197 ARG A N 1
ATOM 1541 C CA . ARG A 1 197 ? 2.685 -11.262 2.443 1.00 77.62 197 ARG A CA 1
ATOM 1542 C C . ARG A 1 197 ? 3.326 -9.901 2.708 1.00 77.62 197 ARG A C 1
ATOM 1544 O O 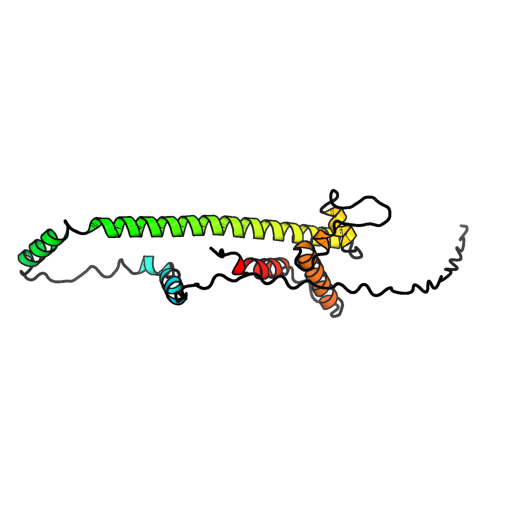. ARG A 1 197 ? 3.891 -9.701 3.786 1.00 77.62 197 ARG A O 1
ATOM 1551 N N . ILE A 1 198 ? 3.310 -8.987 1.737 1.00 75.44 198 ILE A N 1
ATOM 1552 C CA . ILE A 1 198 ? 3.868 -7.635 1.913 1.00 75.44 198 ILE A CA 1
ATOM 1553 C C . ILE A 1 198 ? 2.943 -6.798 2.791 1.00 75.44 198 ILE A C 1
ATOM 1555 O O . ILE A 1 198 ? 3.404 -6.130 3.720 1.00 75.44 198 ILE A O 1
ATOM 1559 N N . VAL A 1 199 ? 1.642 -6.880 2.526 1.00 74.00 199 VAL A N 1
ATOM 1560 C CA . VAL A 1 199 ? 0.609 -6.160 3.275 1.00 74.00 199 VAL A CA 1
ATOM 1561 C C . VAL A 1 199 ? 0.599 -6.613 4.734 1.00 74.00 199 VAL A C 1
ATOM 1563 O O . VAL A 1 199 ? 0.663 -5.784 5.646 1.00 74.00 199 VAL A O 1
ATOM 1566 N N . GLU A 1 200 ? 0.627 -7.926 4.973 1.00 75.12 200 GLU A N 1
ATOM 1567 C CA . GLU A 1 200 ? 0.608 -8.497 6.321 1.00 75.12 200 GLU A CA 1
ATOM 1568 C C . GLU A 1 200 ? 1.790 -8.003 7.173 1.00 75.12 200 GLU A C 1
ATOM 1570 O O . GLU A 1 200 ? 1.583 -7.506 8.282 1.00 75.12 200 GLU A O 1
ATOM 1575 N N . LYS A 1 201 ? 3.020 -8.024 6.634 1.00 73.94 201 LYS A N 1
ATOM 1576 C CA . LYS A 1 201 ? 4.216 -7.543 7.355 1.00 73.94 201 LYS A CA 1
ATOM 1577 C C . LYS A 1 201 ? 4.079 -6.099 7.843 1.00 73.94 201 LYS A C 1
ATOM 1579 O O . LYS A 1 201 ? 4.577 -5.785 8.921 1.00 73.94 201 LYS A O 1
ATOM 1584 N N . LYS A 1 202 ? 3.431 -5.225 7.068 1.00 67.44 202 LYS A N 1
ATOM 1585 C CA . LYS A 1 202 ? 3.334 -3.794 7.387 1.00 67.44 202 LYS A CA 1
ATOM 1586 C C . LYS A 1 202 ? 2.167 -3.476 8.320 1.00 67.44 202 LYS A C 1
ATOM 1588 O O . LYS A 1 202 ? 2.304 -2.648 9.215 1.00 67.44 202 LYS A O 1
ATOM 1593 N N . THR A 1 203 ? 1.040 -4.171 8.161 1.00 62.34 203 T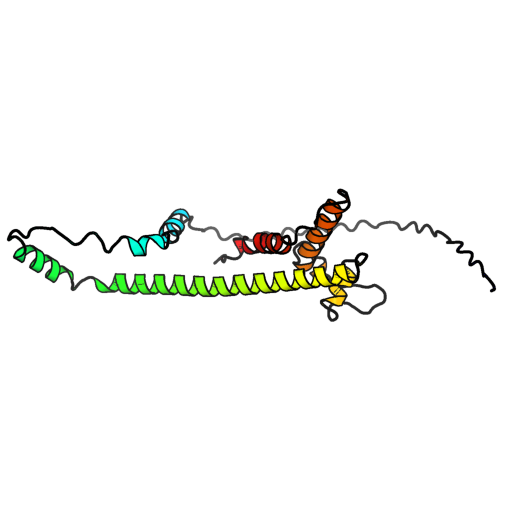HR A N 1
ATOM 1594 C CA . THR A 1 203 ? -0.124 -4.023 9.059 1.00 62.34 203 THR A CA 1
ATOM 1595 C C . THR A 1 203 ? 0.160 -4.463 10.500 1.00 62.34 203 THR A C 1
ATOM 1597 O O . THR A 1 203 ? -0.562 -4.063 11.414 1.00 62.34 203 THR A O 1
ATOM 1600 N N . MET A 1 204 ? 1.216 -5.255 10.718 1.00 61.81 204 MET A N 1
ATOM 1601 C CA . MET A 1 204 ? 1.605 -5.755 12.035 1.00 61.81 204 MET A CA 1
ATOM 1602 C C . MET A 1 204 ? 2.511 -4.829 12.851 1.00 61.81 204 MET A C 1
ATOM 1604 O O . MET A 1 204 ? 2.762 -5.161 14.010 1.00 61.81 204 MET A O 1
ATOM 1608 N N . ASP A 1 205 ? 2.996 -3.700 12.316 1.00 55.34 205 ASP A N 1
ATOM 1609 C CA . ASP A 1 205 ? 3.902 -2.836 13.079 1.00 55.34 205 ASP A CA 1
ATOM 1610 C C . ASP A 1 205 ? 3.155 -2.145 14.246 1.00 55.34 205 ASP A C 1
ATOM 1612 O O . ASP A 1 205 ? 2.318 -1.261 14.024 1.00 55.34 205 ASP A O 1
ATOM 1616 N N . PRO A 1 206 ? 3.422 -2.524 15.515 1.00 54.72 206 PRO A N 1
ATOM 1617 C CA . PRO A 1 206 ? 2.699 -1.997 16.670 1.00 54.72 206 PRO A CA 1
ATOM 1618 C C . PRO A 1 206 ? 3.051 -0.536 16.965 1.00 54.72 206 PRO A C 1
ATOM 1620 O O . PRO A 1 206 ? 2.412 0.087 17.811 1.00 54.72 206 PRO A O 1
ATOM 1623 N N . SER A 1 207 ? 4.068 0.027 16.304 1.00 49.50 207 SER A N 1
ATOM 1624 C CA . SER A 1 207 ? 4.542 1.390 16.564 1.00 49.50 207 SER A CA 1
ATOM 1625 C C . SER A 1 207 ? 3.504 2.479 16.256 1.00 49.50 207 SER A C 1
ATOM 1627 O O . SER A 1 207 ? 3.630 3.593 16.765 1.00 49.50 207 SER A O 1
ATOM 1629 N N . TYR A 1 208 ? 2.436 2.158 15.516 1.00 50.41 208 TYR A N 1
ATOM 1630 C CA . TYR A 1 208 ? 1.326 3.082 15.267 1.00 50.41 208 TYR A CA 1
ATOM 1631 C C . TYR A 1 208 ? 0.276 3.146 16.384 1.00 50.41 208 TYR A C 1
ATOM 1633 O O . TYR A 1 208 ? -0.550 4.063 16.379 1.00 50.41 208 TYR A O 1
ATOM 1641 N N . THR A 1 209 ? 0.316 2.268 17.398 1.00 49.34 209 THR A N 1
ATOM 1642 C CA . THR A 1 209 ? -0.441 2.501 18.641 1.00 49.34 209 THR A CA 1
ATOM 1643 C C . THR A 1 209 ? 0.299 3.523 19.503 1.00 49.34 209 THR A C 1
ATOM 1645 O O . THR A 1 209 ? 0.950 3.184 20.485 1.00 49.34 209 THR A O 1
ATOM 1648 N N . ARG A 1 210 ? 0.225 4.776 19.048 1.00 43.06 210 ARG A N 1
ATOM 1649 C CA . ARG A 1 210 ? 0.338 6.047 19.770 1.00 43.06 210 ARG A CA 1
ATOM 1650 C C . ARG A 1 210 ? 1.212 6.030 21.032 1.00 43.06 210 ARG A C 1
ATOM 1652 O O . ARG A 1 210 ? 0.759 5.707 22.127 1.00 43.06 210 ARG A O 1
ATOM 1659 N N . THR A 1 211 ? 2.428 6.547 20.892 1.00 39.50 211 THR A N 1
ATOM 1660 C CA . THR A 1 211 ? 3.127 7.249 21.973 1.00 39.50 211 THR A CA 1
ATOM 1661 C C . THR A 1 211 ? 2.276 8.469 22.357 1.00 39.50 211 THR A C 1
ATOM 1663 O O . THR A 1 211 ? 2.342 9.509 21.702 1.00 39.50 211 THR A O 1
ATOM 1666 N N . THR A 1 212 ? 1.390 8.312 23.340 1.00 43.75 212 THR A N 1
ATOM 1667 C CA . THR A 1 212 ? 0.775 9.427 24.084 1.00 43.75 212 THR A CA 1
ATOM 1668 C C . THR A 1 212 ? 1.617 9.771 25.293 1.00 43.75 212 THR A C 1
ATOM 1670 O O . THR A 1 212 ? 2.008 8.809 25.994 1.00 43.75 212 THR A O 1
#